Protein AF-A0A7L5JMQ1-F1 (afdb_monomer_lite)

Radius of gyration: 23.74 Å; chains: 1; bounding box: 53×52×61 Å

Foldseek 3Di:
DPPPPDPQWDQDPQRFTAGNVVVLVCCLPDPVNLVVLLVVLVVLLVVLVVLLVVLVVQLPPPDPRNVVSVVSNVVSVVSNVVSVVCNVRVSVVSNVVVLVSQLVRAAEELADDPPFAKDWQDKDKDWFDQDPVVRSSVSSVVLVVSSFRYWYNKDKDKDKDWDWDDDPVDIDIDITIIMMIITTGIHGD

Organism: NCBI:txid255507

Sequence (189 aa):
MSKKSEPIYTKTKFGINKFDFDSIENKVNNKDEQSKIRYLMLKLSISAILVMIVSFYFKDENGLAGGFAVFFGVLSVILLILFLIILANPKKAIKDECFKVYKKNIHIIENPPHNLSYIILDSIHLGGHEDYDKAREELIKMAFNIKADAIINFSHTAQTMTDIAGNKNNIQSRNRTIHHMRGVAIKLQ

pLDDT: mean 89.53, std 9.86, range [32.69, 97.25]

Structure (mmCIF, N/CA/C/O backbone):
data_AF-A0A7L5JMQ1-F1
#
_entry.id   AF-A0A7L5JMQ1-F1
#
loop_
_atom_site.group_PDB
_atom_site.id
_atom_site.type_symbol
_atom_site.label_atom_id
_atom_site.label_alt_id
_atom_site.label_comp_id
_atom_site.label_asym_id
_atom_site.label_entity_id
_atom_site.label_seq_id
_atom_site.pdbx_PDB_ins_code
_atom_site.Cartn_x
_atom_site.Cartn_y
_atom_site.Cartn_z
_atom_site.occupancy
_atom_site.B_iso_or_equiv
_atom_site.auth_seq_id
_atom_site.auth_comp_id
_atom_site.auth_asym_id
_atom_site.auth_atom_id
_atom_site.pdbx_PDB_model_num
ATOM 1 N N . MET A 1 1 ? 15.888 16.589 18.862 1.00 33.25 1 MET A N 1
ATOM 2 C CA . MET A 1 1 ? 15.310 15.314 19.345 1.00 33.25 1 MET A CA 1
ATOM 3 C C . MET A 1 1 ? 14.168 14.918 18.423 1.00 33.25 1 MET A C 1
ATOM 5 O O . MET A 1 1 ? 13.159 15.608 18.397 1.00 33.25 1 MET A O 1
ATOM 9 N N . SER A 1 2 ? 14.350 13.872 17.612 1.00 32.69 2 SER A N 1
ATOM 10 C CA . SER A 1 2 ? 13.261 13.295 16.814 1.00 32.69 2 SER A CA 1
ATOM 11 C C . SER A 1 2 ? 12.267 12.658 17.784 1.00 32.69 2 SER A C 1
ATOM 13 O O . SER A 1 2 ? 12.626 11.706 18.479 1.00 32.69 2 SER A O 1
ATOM 15 N N . LYS A 1 3 ? 11.056 13.218 17.911 1.00 36.22 3 LYS A N 1
ATOM 16 C CA . LYS A 1 3 ? 9.963 12.526 18.603 1.00 36.22 3 LYS A CA 1
ATOM 17 C C . LYS A 1 3 ? 9.762 11.213 17.855 1.00 36.22 3 LYS A C 1
ATOM 19 O O . LYS A 1 3 ? 9.364 11.228 16.693 1.00 36.22 3 LYS A O 1
ATOM 24 N N . LYS A 1 4 ? 10.100 10.098 18.504 1.00 40.47 4 LYS A N 1
ATOM 25 C CA . LYS A 1 4 ? 9.812 8.751 18.010 1.00 40.47 4 LYS A CA 1
ATOM 26 C C . LYS A 1 4 ? 8.318 8.738 17.696 1.00 40.47 4 LYS A C 1
ATOM 28 O O . LYS A 1 4 ? 7.522 8.964 18.603 1.00 40.47 4 LYS A O 1
ATOM 33 N N . SER A 1 5 ? 7.961 8.614 16.418 1.00 54.72 5 SER A N 1
ATOM 34 C CA . SER A 1 5 ? 6.564 8.628 15.993 1.00 54.72 5 SER A CA 1
ATOM 35 C C . SER A 1 5 ? 5.826 7.558 16.784 1.00 54.72 5 SER A C 1
ATOM 37 O O . SER A 1 5 ? 6.241 6.395 16.756 1.00 54.72 5 SER A O 1
ATOM 39 N N . GLU A 1 6 ? 4.793 7.954 17.518 1.00 62.88 6 GLU A N 1
ATOM 40 C CA . GLU A 1 6 ? 3.962 7.007 18.250 1.00 62.88 6 GLU A CA 1
ATOM 41 C C . GLU A 1 6 ? 3.435 5.945 17.272 1.00 62.88 6 GLU A C 1
ATOM 43 O O . GLU A 1 6 ? 3.115 6.267 16.119 1.00 62.88 6 GLU A O 1
ATOM 48 N N . PRO A 1 7 ? 3.433 4.661 17.664 1.00 76.06 7 PRO A N 1
ATOM 49 C CA . PRO A 1 7 ? 2.942 3.608 16.793 1.00 76.06 7 PRO A CA 1
ATOM 50 C C . PRO A 1 7 ? 1.463 3.866 16.480 1.00 76.06 7 PRO A C 1
ATOM 52 O O . PRO A 1 7 ? 0.670 4.106 17.382 1.00 76.06 7 PRO A O 1
ATOM 55 N N . ILE A 1 8 ? 1.074 3.766 15.204 1.00 84.69 8 ILE A N 1
ATOM 56 C CA . ILE A 1 8 ? -0.323 3.963 14.754 1.00 84.69 8 ILE A CA 1
ATOM 57 C C . ILE A 1 8 ? -1.272 2.830 15.191 1.00 84.69 8 ILE A C 1
ATOM 59 O O . ILE A 1 8 ? -2.401 2.727 14.712 1.00 84.69 8 ILE A O 1
ATOM 63 N N . TYR A 1 9 ? -0.783 1.920 16.031 1.00 88.69 9 TYR A N 1
ATOM 64 C CA . TYR A 1 9 ? -1.518 0.780 16.540 1.00 88.69 9 TYR A CA 1
ATOM 65 C C . TYR A 1 9 ? -0.991 0.342 17.904 1.00 88.69 9 TYR A C 1
ATOM 67 O O . TYR A 1 9 ? 0.173 0.547 18.252 1.00 88.69 9 TYR A O 1
ATOM 75 N N . THR A 1 10 ? -1.849 -0.348 18.643 1.00 89.88 10 THR A N 1
ATOM 76 C CA . THR A 1 10 ? -1.515 -1.014 19.902 1.00 89.88 10 THR A CA 1
ATOM 77 C C . THR A 1 10 ? -1.740 -2.515 19.763 1.00 89.88 10 THR A C 1
ATOM 79 O O . THR A 1 10 ? -2.671 -2.958 19.091 1.00 89.88 10 THR A O 1
ATOM 82 N N . LYS A 1 11 ? -0.866 -3.326 20.367 1.00 86.44 11 LYS A N 1
ATOM 83 C CA . LYS A 1 11 ? -1.046 -4.784 20.400 1.00 86.44 11 LYS A CA 1
ATOM 84 C C . LYS A 1 11 ? -2.062 -5.142 21.475 1.00 86.44 11 LYS A C 1
ATOM 86 O O . LYS A 1 11 ? -1.892 -4.759 22.630 1.00 86.44 11 LYS A O 1
ATOM 91 N N . THR A 1 12 ? -3.081 -5.911 21.113 1.00 86.62 12 THR A N 1
ATOM 92 C CA . THR A 1 12 ? -4.020 -6.472 22.090 1.00 86.62 12 THR A CA 1
ATOM 93 C C . THR A 1 12 ? -3.481 -7.755 22.721 1.00 86.62 12 THR A C 1
ATOM 95 O O . THR A 1 12 ? -2.557 -8.390 22.207 1.00 86.62 12 THR A O 1
ATOM 98 N N . LYS A 1 13 ? -4.119 -8.185 23.819 1.00 84.00 13 LYS A N 1
ATOM 99 C CA . LYS A 1 13 ? -3.852 -9.470 24.489 1.00 84.00 13 LYS A CA 1
ATOM 100 C C . LYS A 1 13 ? -3.991 -10.678 23.550 1.00 84.00 13 LYS A C 1
ATOM 102 O O . LYS A 1 13 ? -3.362 -11.702 23.780 1.00 84.00 13 LYS A O 1
ATOM 107 N N . PHE A 1 14 ? -4.789 -10.548 22.491 1.00 82.81 14 PHE A N 1
ATOM 108 C CA . PHE A 1 14 ? -5.040 -11.601 21.505 1.00 82.81 14 PHE A CA 1
ATOM 109 C C . PHE A 1 14 ? -4.044 -11.592 20.337 1.00 82.81 14 PHE A C 1
ATOM 111 O O . PHE A 1 14 ? -4.238 -12.310 19.363 1.00 82.81 14 PHE A O 1
ATOM 118 N N . GLY A 1 15 ? -3.003 -10.755 20.394 1.00 83.75 15 GLY A N 1
ATOM 119 C CA . GLY A 1 15 ? -2.012 -10.623 19.323 1.00 83.75 15 GLY A CA 1
ATOM 120 C C . GLY A 1 15 ? -2.482 -9.797 18.122 1.00 83.75 15 GLY A C 1
ATOM 121 O O . GLY A 1 15 ? -1.672 -9.505 17.251 1.00 83.75 15 GLY A O 1
ATOM 122 N N . ILE A 1 16 ? -3.744 -9.357 18.097 1.00 89.38 16 ILE A N 1
ATOM 123 C CA . ILE A 1 16 ? -4.315 -8.519 17.035 1.00 89.38 16 ILE A CA 1
ATOM 124 C C . ILE A 1 16 ? -3.995 -7.049 17.320 1.00 89.38 16 ILE A C 1
ATOM 126 O O . ILE A 1 16 ? -4.045 -6.608 18.470 1.00 89.38 16 ILE A O 1
ATOM 130 N N . ASN A 1 17 ? -3.667 -6.283 16.284 1.00 92.94 17 ASN A N 1
ATOM 131 C CA . ASN A 1 17 ? -3.384 -4.857 16.410 1.00 92.94 17 ASN A CA 1
ATOM 132 C C . ASN A 1 17 ? -4.679 -4.032 16.354 1.00 92.94 17 ASN A C 1
ATOM 134 O O . ASN A 1 17 ? -5.474 -4.209 15.438 1.00 92.94 17 ASN A O 1
ATOM 138 N N . LYS A 1 18 ? -4.861 -3.109 17.302 1.00 93.81 18 LYS A N 1
ATOM 139 C CA . LYS A 1 18 ? -5.908 -2.079 17.279 1.00 93.81 18 LYS A CA 1
ATOM 140 C C . LYS A 1 18 ? -5.318 -0.799 16.706 1.00 93.81 18 LYS A C 1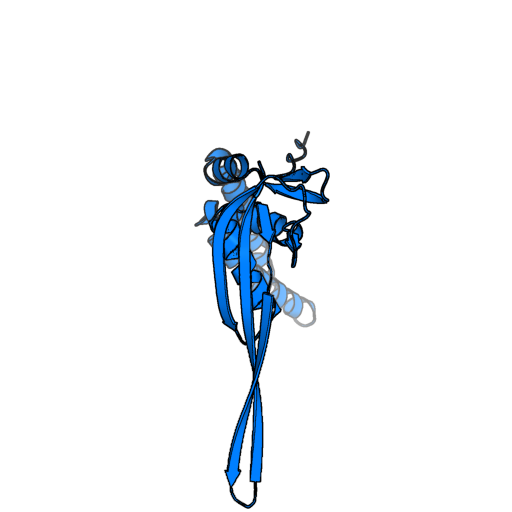
ATOM 142 O O . LYS A 1 18 ? -4.373 -0.264 17.285 1.00 93.81 18 LYS A O 1
ATOM 147 N N . PHE A 1 19 ? -5.836 -0.335 15.576 1.00 93.88 19 PHE A N 1
ATOM 148 C CA . PHE A 1 19 ? -5.319 0.826 14.861 1.00 93.88 19 PHE A CA 1
ATOM 149 C C . PHE A 1 19 ? -6.047 2.107 15.268 1.00 93.88 19 PHE A C 1
ATOM 151 O O . PHE A 1 19 ? -7.279 2.154 15.369 1.00 93.88 19 PHE A O 1
ATOM 158 N N . ASP A 1 20 ? -5.263 3.165 15.449 1.00 93.44 20 ASP A N 1
ATOM 159 C CA . ASP A 1 20 ? -5.752 4.505 15.759 1.00 93.44 20 ASP A CA 1
ATOM 160 C C . ASP A 1 20 ? -5.986 5.288 14.459 1.00 93.44 20 ASP A C 1
ATOM 162 O O . ASP A 1 20 ? -5.131 6.031 13.968 1.00 93.44 20 ASP A O 1
ATOM 166 N N . PHE A 1 21 ? -7.153 5.062 13.851 1.00 93.38 21 PHE A N 1
ATOM 167 C CA . PHE A 1 21 ? -7.528 5.733 12.607 1.00 93.38 21 PHE A CA 1
ATOM 168 C C . PHE A 1 21 ? -7.809 7.225 12.791 1.00 93.38 21 PHE A C 1
ATOM 170 O O . PHE A 1 21 ? -7.645 7.971 11.828 1.00 93.38 21 PHE A O 1
ATOM 177 N N . ASP A 1 22 ? -8.155 7.669 13.998 1.00 92.44 22 ASP A N 1
ATOM 178 C CA . ASP A 1 22 ? -8.363 9.088 14.286 1.00 92.44 22 ASP A CA 1
ATOM 179 C C . ASP A 1 22 ? -7.021 9.824 14.265 1.00 92.44 22 ASP A C 1
ATOM 181 O O . ASP A 1 22 ? -6.884 10.866 13.623 1.00 92.44 22 ASP A O 1
ATOM 185 N N . SER A 1 23 ? -5.979 9.239 14.865 1.00 91.12 23 SER A N 1
ATOM 186 C CA . SER A 1 23 ? -4.607 9.741 14.750 1.00 91.12 23 SER A CA 1
ATOM 187 C C . SER A 1 23 ? -4.107 9.732 13.300 1.00 91.12 23 SER A C 1
ATOM 189 O O . SER A 1 23 ? -3.512 10.715 12.846 1.00 91.12 23 SER A O 1
ATOM 191 N N . ILE A 1 24 ? -4.408 8.680 12.525 1.00 91.56 24 ILE A N 1
ATOM 192 C CA . ILE A 1 24 ? -4.078 8.627 11.089 1.00 91.56 24 ILE A CA 1
ATOM 193 C C . ILE A 1 24 ? -4.770 9.766 10.325 1.00 91.56 24 ILE A C 1
ATOM 195 O O . ILE A 1 24 ? -4.110 10.472 9.561 1.00 91.56 24 ILE A O 1
ATOM 199 N N . GLU A 1 25 ? -6.070 9.986 10.523 1.00 92.62 25 GLU A N 1
ATOM 200 C CA . GLU A 1 25 ? -6.813 11.055 9.844 1.00 92.62 25 GLU A CA 1
ATOM 201 C C . GLU A 1 25 ? -6.346 12.446 10.261 1.00 92.62 25 GLU A C 1
ATOM 203 O O . GLU A 1 25 ? -6.169 13.316 9.404 1.00 92.62 25 GLU A O 1
ATOM 208 N N . ASN A 1 26 ? -6.070 12.641 11.549 1.00 92.44 26 ASN A N 1
ATOM 209 C CA . ASN A 1 26 ? -5.491 13.874 12.063 1.00 92.44 26 ASN A CA 1
ATOM 210 C C . ASN A 1 26 ? -4.133 14.144 11.414 1.00 92.44 26 ASN A C 1
ATOM 212 O O . ASN A 1 26 ? -3.898 15.252 10.932 1.00 92.44 26 ASN A O 1
ATOM 216 N N . LYS A 1 27 ? -3.262 13.133 11.306 1.00 90.19 27 LYS A N 1
ATOM 217 C CA . LYS A 1 27 ? -1.963 13.258 10.632 1.00 90.19 27 LYS A CA 1
ATOM 218 C C . LYS A 1 27 ? -2.118 13.584 9.145 1.00 90.19 27 LYS A C 1
ATOM 220 O O . LYS A 1 27 ? -1.442 14.482 8.649 1.00 90.19 27 LYS A O 1
ATOM 225 N N . VAL A 1 28 ? -3.020 12.901 8.436 1.00 91.62 28 VAL A N 1
ATOM 226 C CA . VAL A 1 28 ? -3.293 13.144 7.006 1.00 91.62 28 VAL A CA 1
ATOM 227 C C . VAL A 1 28 ? -3.834 14.556 6.778 1.00 91.62 28 VAL A C 1
ATOM 229 O O . VAL A 1 28 ? -3.458 15.203 5.800 1.00 91.62 28 VAL A O 1
ATOM 232 N N . ASN A 1 29 ? -4.688 15.064 7.669 1.00 92.38 29 ASN A N 1
ATOM 233 C CA . ASN A 1 29 ? -5.306 16.385 7.540 1.00 92.38 29 ASN A CA 1
ATOM 234 C C . ASN A 1 29 ? -4.471 17.534 8.127 1.00 92.38 29 ASN A C 1
ATOM 236 O O . ASN A 1 29 ? -4.752 18.694 7.814 1.00 92.38 29 ASN A O 1
ATOM 240 N N . ASN A 1 30 ? -3.419 17.242 8.894 1.00 92.75 30 ASN A N 1
ATOM 241 C CA . ASN A 1 30 ? -2.543 18.246 9.487 1.00 92.75 30 ASN A CA 1
ATOM 242 C C . ASN A 1 30 ? -1.763 19.026 8.408 1.00 92.75 30 ASN A C 1
ATOM 244 O O . ASN A 1 30 ? -0.968 18.466 7.647 1.00 92.75 30 ASN A O 1
ATOM 248 N N . LYS A 1 31 ? -1.982 20.347 8.358 1.00 92.19 31 LYS A N 1
ATOM 249 C CA . LYS A 1 31 ? -1.330 21.251 7.399 1.00 92.19 31 LYS A CA 1
ATOM 250 C C . LYS A 1 31 ? 0.181 21.351 7.611 1.00 92.19 31 LYS A C 1
ATOM 252 O O . LYS A 1 31 ? 0.908 21.443 6.624 1.00 92.19 31 LYS A O 1
ATOM 257 N N . ASP A 1 32 ? 0.657 21.291 8.851 1.00 92.31 32 ASP A N 1
ATOM 258 C CA . ASP A 1 32 ? 2.086 21.372 9.163 1.00 92.31 32 ASP A CA 1
ATOM 259 C C . ASP A 1 32 ? 2.819 20.119 8.687 1.00 92.31 32 ASP A C 1
ATOM 261 O O . ASP A 1 32 ? 3.881 20.220 8.077 1.00 92.31 32 ASP A O 1
ATOM 265 N N . GLU A 1 33 ? 2.236 18.935 8.889 1.00 90.19 33 GLU A N 1
ATOM 266 C CA . GLU A 1 33 ? 2.791 17.672 8.380 1.00 90.19 33 GLU A CA 1
ATOM 267 C C . GLU A 1 33 ? 2.830 17.652 6.846 1.00 90.19 33 GLU A C 1
ATOM 269 O O . GLU A 1 33 ? 3.859 17.330 6.246 1.00 90.19 33 GLU A O 1
ATOM 274 N N . GLN A 1 34 ? 1.750 18.094 6.191 1.00 92.94 34 GLN A N 1
ATOM 275 C CA . GLN A 1 34 ? 1.726 18.248 4.733 1.00 92.94 34 GLN A CA 1
ATOM 276 C C . GLN A 1 34 ? 2.785 19.249 4.245 1.00 92.94 34 GLN A C 1
ATOM 278 O O . GLN A 1 34 ? 3.456 18.996 3.243 1.00 92.94 34 GLN A O 1
ATOM 283 N N . SER A 1 35 ? 2.956 20.372 4.948 1.00 92.50 35 SER A N 1
ATOM 284 C CA . SER A 1 35 ? 3.947 21.403 4.621 1.00 92.50 35 SER A CA 1
ATOM 285 C C . SER A 1 35 ? 5.379 20.886 4.769 1.00 92.50 35 SER A C 1
ATOM 287 O O . SER A 1 35 ? 6.195 21.081 3.869 1.00 92.50 35 SER A O 1
ATOM 289 N N . LYS A 1 36 ? 5.682 20.138 5.840 1.00 93.19 36 LYS A N 1
ATOM 290 C CA . LYS A 1 36 ? 6.992 19.495 6.041 1.00 93.19 36 LYS A CA 1
ATOM 291 C C . LYS A 1 36 ? 7.341 18.550 4.894 1.00 93.19 36 LYS A C 1
ATOM 293 O O . LYS A 1 36 ? 8.452 18.621 4.370 1.00 93.19 36 LYS A O 1
ATOM 298 N N . ILE A 1 37 ? 6.398 17.700 4.476 1.00 92.56 37 ILE A N 1
ATOM 299 C CA . ILE A 1 37 ? 6.601 16.787 3.342 1.00 92.56 37 ILE A CA 1
ATOM 300 C C . ILE A 1 37 ? 6.816 17.575 2.055 1.00 92.56 37 ILE A C 1
ATOM 302 O O . ILE A 1 37 ? 7.759 17.287 1.320 1.00 92.56 37 ILE A O 1
ATOM 306 N N . ARG A 1 38 ? 6.000 18.603 1.795 1.00 92.81 38 ARG A N 1
ATOM 307 C CA . ARG A 1 38 ? 6.174 19.458 0.614 1.00 92.81 38 ARG A CA 1
ATOM 308 C C . ARG A 1 38 ? 7.546 20.117 0.586 1.00 92.81 38 ARG A C 1
ATOM 310 O O . ARG A 1 38 ? 8.222 20.074 -0.435 1.00 92.81 38 ARG A O 1
ATOM 317 N N . TYR A 1 39 ? 7.978 20.676 1.708 1.00 93.94 39 TYR A N 1
ATOM 318 C CA . TYR A 1 39 ? 9.279 21.320 1.825 1.00 93.94 39 TYR A CA 1
ATOM 319 C C . TYR A 1 39 ? 10.436 20.335 1.612 1.00 93.94 39 TYR A C 1
ATOM 321 O O . TYR A 1 39 ? 11.386 20.642 0.890 1.00 93.94 39 TYR A O 1
ATOM 329 N N . LEU A 1 40 ? 10.344 19.129 2.182 1.00 93.94 40 LEU A N 1
ATOM 330 C CA . LEU A 1 40 ? 11.327 18.070 1.961 1.00 93.94 40 LEU A CA 1
ATOM 331 C C . LEU A 1 40 ? 11.390 17.655 0.482 1.00 93.94 40 LEU A C 1
ATOM 333 O O . LEU A 1 40 ? 12.477 17.606 -0.089 1.00 93.94 40 LEU A O 1
ATOM 337 N N . MET A 1 41 ? 10.241 17.406 -0.153 1.00 94.81 41 MET A N 1
ATOM 338 C CA . MET A 1 41 ? 10.179 17.029 -1.570 1.00 94.81 41 MET A CA 1
ATOM 339 C C . MET A 1 41 ? 10.677 18.144 -2.488 1.00 94.81 41 MET A C 1
ATOM 341 O O . MET A 1 41 ? 11.325 17.862 -3.492 1.00 94.81 41 MET A O 1
ATOM 345 N N . LEU A 1 42 ? 10.442 19.409 -2.133 1.00 94.75 42 LEU A N 1
ATOM 346 C CA . LEU A 1 42 ? 10.965 20.555 -2.872 1.00 94.75 42 LEU A CA 1
ATOM 347 C C . LEU A 1 42 ? 12.498 20.614 -2.801 1.00 94.75 42 LEU A C 1
ATOM 349 O O . LEU A 1 42 ? 13.147 20.762 -3.834 1.00 94.75 42 LEU A O 1
ATOM 353 N N . LYS A 1 43 ? 13.092 20.405 -1.618 1.00 95.19 43 LYS A N 1
ATOM 354 C CA . LYS A 1 43 ? 14.555 20.284 -1.473 1.00 95.19 43 LYS A CA 1
ATOM 355 C C . LYS A 1 43 ? 15.129 19.138 -2.303 1.00 95.19 43 LYS A C 1
ATOM 357 O O . LYS A 1 43 ? 16.127 19.326 -2.995 1.00 95.19 43 LYS A O 1
ATOM 362 N N . LEU A 1 44 ? 14.493 17.968 -2.253 1.00 94.62 44 LEU A N 1
ATOM 363 C CA . LEU A 1 44 ? 14.912 16.804 -3.037 1.00 94.62 44 LEU A CA 1
ATOM 364 C C . LEU A 1 44 ? 14.778 17.050 -4.545 1.00 94.62 44 LEU A C 1
ATOM 366 O O . LEU A 1 44 ? 15.655 16.647 -5.301 1.00 94.62 44 LEU A O 1
ATOM 370 N N . SER A 1 45 ? 13.741 17.771 -4.976 1.00 95.31 45 SER A N 1
ATOM 371 C CA . SER A 1 45 ? 13.559 18.168 -6.378 1.00 95.31 45 SER A CA 1
ATOM 372 C C . SER A 1 45 ? 14.684 19.091 -6.846 1.00 95.31 45 SER A C 1
ATOM 3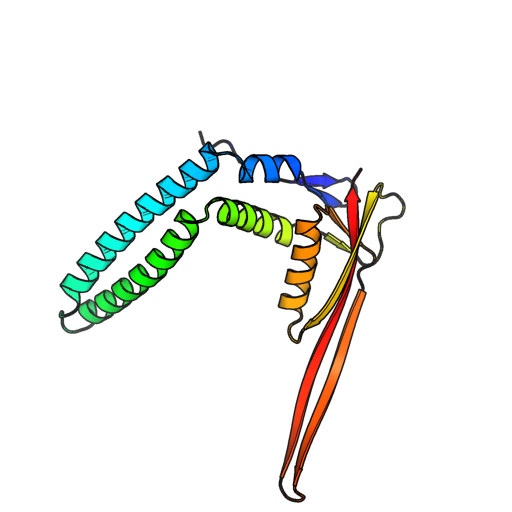74 O O . SER A 1 45 ? 15.270 18.843 -7.894 1.00 95.31 45 SER A O 1
ATOM 376 N N . ILE A 1 46 ? 15.056 20.100 -6.049 1.00 94.88 46 ILE A N 1
ATOM 377 C CA . ILE A 1 46 ? 16.195 20.984 -6.356 1.00 94.88 46 ILE A CA 1
ATOM 378 C C . ILE A 1 46 ? 17.493 20.170 -6.465 1.00 94.88 46 ILE A C 1
ATOM 380 O O . ILE A 1 46 ? 18.245 20.333 -7.424 1.00 94.88 46 ILE A O 1
ATOM 384 N N . SER A 1 47 ? 17.737 19.251 -5.525 1.00 94.38 47 SER A N 1
ATOM 385 C CA . SER A 1 47 ? 18.908 18.368 -5.574 1.00 94.38 47 SER A CA 1
ATOM 386 C C . SER A 1 47 ? 18.913 17.484 -6.823 1.00 94.38 47 SER A C 1
ATOM 388 O O . SER A 1 47 ? 19.961 17.313 -7.440 1.00 94.38 47 SER A O 1
ATOM 390 N N . ALA A 1 48 ? 17.762 16.931 -7.214 1.00 95.00 48 ALA A N 1
ATOM 391 C CA . ALA A 1 48 ? 17.646 16.101 -8.409 1.00 95.00 48 ALA A CA 1
ATOM 392 C C . ALA A 1 48 ? 17.934 16.904 -9.685 1.00 95.00 48 ALA A C 1
ATOM 394 O O . ALA A 1 48 ? 18.615 16.395 -10.571 1.00 95.00 48 ALA A O 1
ATOM 395 N N . ILE A 1 49 ? 17.490 18.166 -9.750 1.00 95.31 49 ILE A N 1
ATOM 396 C CA . ILE A 1 49 ? 17.796 19.083 -10.858 1.00 95.31 49 ILE A CA 1
ATOM 397 C C . ILE A 1 49 ? 19.299 19.364 -10.934 1.00 95.31 49 ILE A C 1
ATOM 399 O O . ILE A 1 49 ? 19.860 19.331 -12.023 1.00 95.31 49 ILE A O 1
ATOM 403 N N . LEU A 1 50 ? 19.969 19.601 -9.802 1.00 95.12 50 LEU A N 1
ATOM 404 C CA . LEU A 1 50 ? 21.419 19.821 -9.789 1.00 95.12 50 LEU A CA 1
ATOM 405 C C . LEU A 1 50 ? 22.183 18.603 -10.317 1.00 95.12 50 LEU A C 1
ATOM 407 O O . LEU A 1 50 ? 23.040 18.758 -11.183 1.00 95.12 50 LEU A O 1
ATOM 411 N N . VAL A 1 51 ? 21.834 17.397 -9.852 1.00 94.06 51 VAL A N 1
ATOM 412 C CA . VAL A 1 51 ? 22.432 16.151 -10.364 1.00 94.06 51 VAL A CA 1
ATOM 413 C C . VAL A 1 51 ? 22.167 16.011 -11.860 1.00 94.06 51 VAL A C 1
ATOM 415 O O . VAL A 1 51 ? 23.088 15.721 -12.610 1.00 94.06 51 VAL A O 1
ATOM 418 N N . MET A 1 52 ? 20.945 16.301 -12.310 1.00 94.38 52 MET A N 1
ATOM 419 C CA . MET A 1 52 ? 20.578 16.254 -13.723 1.00 94.38 52 MET A CA 1
ATOM 420 C C . MET A 1 52 ? 21.415 17.220 -14.580 1.00 94.38 52 MET A C 1
ATOM 422 O O . MET A 1 52 ? 21.899 16.824 -15.636 1.00 94.38 52 MET A O 1
ATOM 426 N N . ILE A 1 53 ? 21.620 18.466 -14.134 1.00 93.69 53 ILE A N 1
ATOM 427 C CA . ILE A 1 53 ? 22.442 19.460 -14.848 1.00 93.69 53 ILE A CA 1
ATOM 428 C C . ILE A 1 53 ? 23.891 18.976 -14.962 1.00 93.69 53 ILE A C 1
ATOM 430 O O . ILE A 1 53 ? 24.462 19.008 -16.050 1.00 93.69 53 ILE A O 1
ATOM 434 N N . VAL A 1 54 ? 24.469 18.492 -13.859 1.00 92.75 54 VAL A N 1
ATOM 435 C CA . VAL A 1 54 ? 25.838 17.955 -13.836 1.00 92.75 54 VAL A CA 1
ATOM 436 C C . VAL A 1 54 ? 25.952 16.733 -14.753 1.00 92.75 54 VAL A C 1
ATOM 438 O O . VAL A 1 54 ? 26.856 16.661 -15.578 1.00 92.75 54 VAL A O 1
ATOM 441 N N . SER A 1 55 ? 24.995 15.810 -14.684 1.00 92.56 55 SER A N 1
ATOM 442 C CA . SER A 1 55 ? 24.906 14.648 -15.569 1.00 92.56 55 SER A CA 1
ATOM 443 C C . SER A 1 55 ? 24.845 15.033 -17.047 1.00 92.56 55 SER A C 1
ATOM 445 O O . SER A 1 55 ? 25.522 14.425 -17.868 1.00 92.56 55 SER A O 1
ATOM 447 N N . PHE A 1 56 ? 24.076 16.057 -17.417 1.00 88.25 56 PHE A N 1
ATOM 448 C CA . PHE A 1 56 ? 24.026 16.498 -18.811 1.00 88.25 56 PHE A CA 1
ATOM 449 C C . PHE A 1 56 ? 25.289 17.230 -19.263 1.00 88.25 56 PHE A C 1
ATOM 451 O O . PHE A 1 56 ? 25.613 17.160 -20.445 1.00 88.25 56 PHE A O 1
ATOM 458 N N . TYR A 1 57 ? 26.010 17.885 -18.352 1.00 90.19 57 TYR A N 1
ATOM 459 C CA . TYR A 1 57 ? 27.300 18.505 -18.654 1.00 90.19 57 TYR A CA 1
ATOM 460 C C . TYR A 1 57 ? 28.365 17.462 -19.031 1.00 90.19 57 TYR A C 1
ATOM 462 O O . TYR A 1 57 ? 29.100 17.654 -19.992 1.00 90.19 57 TYR A O 1
ATOM 470 N N . PHE A 1 58 ? 28.404 16.330 -18.322 1.00 89.44 58 PHE A N 1
ATOM 471 C CA . PHE A 1 58 ? 29.381 15.255 -18.546 1.00 89.44 58 PHE A CA 1
ATOM 472 C C . PHE A 1 58 ? 28.930 14.182 -19.555 1.00 89.44 58 PHE A C 1
ATOM 474 O O . PHE A 1 58 ? 29.638 13.201 -19.768 1.00 89.44 58 PHE A O 1
ATOM 481 N N . LYS A 1 59 ? 27.757 14.332 -20.188 1.00 85.88 59 LYS A N 1
ATOM 482 C CA . LYS A 1 59 ? 27.169 13.289 -21.053 1.00 85.88 59 LYS A CA 1
ATOM 483 C C . LYS A 1 59 ? 28.037 12.933 -22.268 1.00 85.88 59 LYS A C 1
ATOM 485 O O . LYS A 1 59 ? 27.979 11.802 -22.737 1.00 85.88 59 LYS A O 1
ATOM 490 N N . ASP A 1 60 ? 28.795 13.908 -22.772 1.00 86.62 60 ASP A N 1
ATOM 491 C CA . ASP A 1 60 ? 29.602 13.790 -23.989 1.00 86.62 60 ASP A CA 1
ATOM 492 C C . ASP A 1 60 ? 31.036 13.311 -23.681 1.00 86.62 60 ASP A C 1
ATOM 494 O O . ASP A 1 60 ? 31.867 13.205 -24.583 1.00 86.62 60 ASP A O 1
ATOM 498 N N . GLU A 1 61 ? 31.349 13.005 -22.413 1.00 84.25 61 GLU A N 1
ATOM 499 C CA . GLU A 1 61 ? 32.622 12.376 -22.069 1.00 84.25 61 GLU A CA 1
ATOM 500 C C . GLU A 1 61 ? 32.693 10.945 -22.608 1.00 84.25 61 GLU A C 1
ATOM 502 O O . GLU A 1 61 ? 31.804 10.117 -22.405 1.00 84.25 61 GLU A O 1
ATOM 507 N N . ASN A 1 62 ? 33.802 10.619 -23.265 1.00 81.19 62 ASN A N 1
ATOM 508 C CA . ASN A 1 62 ? 34.010 9.284 -23.805 1.00 81.19 62 ASN A CA 1
ATOM 509 C C . ASN A 1 62 ? 34.267 8.256 -22.691 1.00 81.19 62 ASN A C 1
ATOM 511 O O . ASN A 1 62 ? 34.972 8.512 -21.714 1.00 81.19 62 ASN A O 1
ATOM 515 N N . GLY A 1 63 ? 33.748 7.042 -2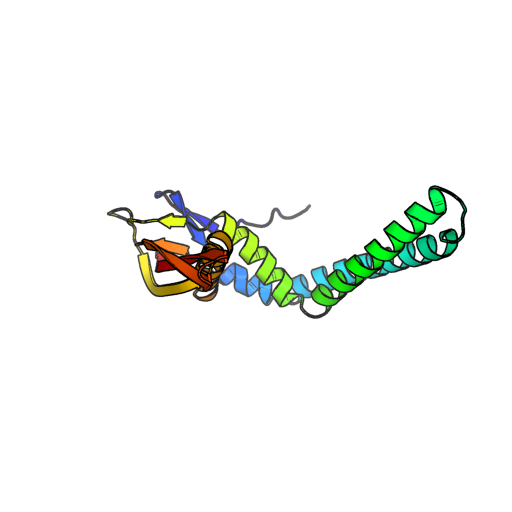2.882 1.00 81.88 63 GLY A N 1
ATOM 516 C CA . GLY A 1 63 ? 33.966 5.912 -21.980 1.00 81.88 63 GLY A CA 1
ATOM 517 C C . GLY A 1 63 ? 32.952 5.828 -20.835 1.00 81.88 63 GLY A C 1
ATOM 518 O O . GLY A 1 63 ? 31.781 6.171 -20.983 1.00 81.88 63 GLY A O 1
ATOM 519 N N . LEU A 1 64 ? 33.391 5.303 -19.687 1.00 84.88 64 LEU A N 1
ATOM 520 C CA . LEU A 1 64 ? 32.521 5.017 -18.537 1.00 84.88 64 LEU A CA 1
ATOM 521 C C . LEU A 1 64 ? 31.870 6.276 -17.947 1.00 84.88 64 LEU A C 1
ATOM 523 O O . LEU A 1 64 ? 30.738 6.202 -17.474 1.00 84.88 64 LEU A O 1
ATOM 527 N N . ALA A 1 65 ? 32.559 7.418 -17.988 1.00 83.25 65 ALA A N 1
ATOM 528 C CA . ALA A 1 65 ? 32.084 8.663 -17.393 1.00 83.25 65 ALA A CA 1
ATOM 529 C C . ALA A 1 65 ? 30.815 9.196 -18.081 1.00 83.25 65 ALA A C 1
ATOM 531 O O . ALA A 1 65 ? 29.817 9.419 -17.396 1.00 83.25 65 ALA A O 1
ATOM 532 N N . GLY A 1 66 ? 30.787 9.272 -19.419 1.00 87.81 66 GLY A N 1
ATOM 533 C CA . GLY A 1 66 ? 29.577 9.646 -20.162 1.00 87.81 66 GLY A CA 1
ATOM 534 C C . GLY A 1 66 ? 28.436 8.642 -19.986 1.00 87.81 66 GLY A C 1
ATOM 535 O O . GLY A 1 66 ? 27.282 9.033 -19.804 1.00 87.81 66 GLY A O 1
ATOM 536 N N . GLY A 1 67 ? 28.748 7.341 -19.924 1.00 88.12 67 GLY A N 1
ATOM 537 C CA . GLY A 1 67 ? 27.760 6.296 -19.631 1.00 88.12 67 GLY A CA 1
ATOM 538 C C . GLY A 1 67 ? 27.081 6.473 -18.264 1.00 88.12 67 GLY A C 1
ATOM 539 O O . GLY A 1 67 ? 25.851 6.437 -18.169 1.00 88.12 67 GLY A O 1
ATOM 540 N N . PHE A 1 68 ? 27.860 6.726 -17.206 1.00 91.38 68 PHE A N 1
ATOM 541 C CA . PHE A 1 68 ? 27.319 7.036 -15.879 1.00 91.38 68 PHE A CA 1
ATOM 542 C C . PHE A 1 68 ? 26.550 8.355 -15.865 1.00 91.38 68 PHE A C 1
ATOM 544 O O . PHE A 1 68 ? 25.493 8.437 -15.240 1.00 91.38 68 PHE A O 1
ATOM 551 N N . ALA A 1 69 ? 27.041 9.372 -16.571 1.00 90.81 69 ALA A N 1
ATOM 552 C CA . ALA A 1 69 ? 26.391 10.668 -16.657 1.00 90.81 69 ALA A CA 1
ATOM 553 C C . ALA A 1 69 ? 24.977 10.543 -17.252 1.00 90.81 69 ALA A C 1
ATOM 555 O O . ALA A 1 69 ? 24.017 11.030 -16.651 1.00 90.81 69 ALA A O 1
ATOM 556 N N . VAL A 1 70 ? 24.815 9.786 -18.345 1.00 90.81 70 VAL A N 1
ATOM 557 C CA . VAL A 1 70 ? 23.499 9.478 -18.932 1.00 90.81 70 VAL A CA 1
ATOM 558 C C . VAL A 1 70 ? 22.620 8.690 -17.958 1.00 90.81 70 VAL A C 1
ATOM 560 O O . VAL A 1 70 ? 21.459 9.053 -17.758 1.00 90.81 70 VAL A O 1
ATOM 563 N N . PHE A 1 71 ? 23.156 7.648 -17.314 1.00 92.44 71 PHE A N 1
ATOM 564 C CA . PHE A 1 71 ? 22.404 6.841 -16.347 1.00 92.44 71 PHE A CA 1
ATOM 565 C C . PHE A 1 71 ? 21.845 7.684 -15.192 1.00 92.44 71 PHE A C 1
ATOM 567 O O . PHE A 1 71 ? 20.645 7.637 -14.910 1.00 92.44 71 PHE A O 1
ATOM 574 N N . PHE A 1 72 ? 22.691 8.493 -14.548 1.00 93.06 72 PHE A N 1
ATOM 575 C CA . PHE A 1 72 ? 22.268 9.365 -13.453 1.00 93.06 72 PHE A CA 1
ATOM 576 C C . PHE A 1 72 ? 21.323 10.471 -13.927 1.00 93.06 72 PHE A C 1
ATOM 578 O O . PHE A 1 72 ? 20.367 10.775 -13.219 1.00 93.06 72 PHE A O 1
ATOM 585 N N . GLY A 1 73 ? 21.506 11.001 -15.141 1.00 93.69 73 GLY A N 1
ATOM 586 C CA . GLY A 1 73 ? 20.584 11.971 -15.731 1.00 93.69 73 GLY A CA 1
ATOM 587 C C . GLY A 1 73 ? 19.169 11.406 -15.883 1.00 93.69 73 GLY A C 1
ATOM 588 O O . GLY A 1 73 ? 18.204 12.022 -15.428 1.00 93.69 73 GLY A O 1
ATOM 589 N N . VAL A 1 74 ? 19.038 10.199 -16.444 1.00 93.69 74 VAL A N 1
ATOM 590 C CA . VAL A 1 74 ? 17.741 9.509 -16.575 1.00 93.69 74 VAL A CA 1
ATOM 591 C C . VAL A 1 74 ? 17.138 9.205 -15.201 1.00 93.69 74 VAL A C 1
ATOM 593 O O . VAL A 1 74 ? 15.952 9.460 -14.974 1.00 93.69 74 VAL A O 1
ATOM 596 N N . LEU A 1 75 ? 17.948 8.710 -14.261 1.00 94.69 75 LEU A N 1
ATOM 597 C CA . LEU A 1 75 ? 17.496 8.420 -12.900 1.00 94.69 75 LEU A CA 1
ATOM 598 C C . LEU A 1 75 ? 16.968 9.681 -12.197 1.00 94.69 75 LEU A C 1
ATOM 600 O O . LEU A 1 75 ? 15.912 9.634 -11.564 1.00 94.69 75 LEU A O 1
ATOM 604 N N . SER A 1 76 ? 17.652 10.818 -12.347 1.00 94.62 76 SER A N 1
ATOM 605 C CA . SER A 1 76 ? 17.223 12.104 -11.794 1.00 94.62 76 SER A CA 1
ATOM 606 C C . SER A 1 76 ? 15.882 12.567 -12.353 1.00 94.62 76 SER A C 1
ATOM 608 O O . SER A 1 76 ? 15.063 13.065 -11.583 1.00 94.62 76 SER A O 1
ATOM 610 N N . VAL A 1 77 ? 15.611 12.361 -13.647 1.00 94.56 77 VAL A N 1
ATOM 611 C CA . VAL A 1 77 ? 14.307 12.689 -14.252 1.00 94.56 77 VAL A CA 1
ATOM 612 C C . VAL A 1 77 ? 13.189 11.842 -13.641 1.00 94.56 77 VAL A C 1
ATOM 614 O O . VAL A 1 77 ? 12.154 12.380 -13.245 1.00 94.56 77 VAL A O 1
ATOM 617 N N . ILE A 1 78 ? 13.399 10.529 -13.505 1.00 95.38 78 ILE A N 1
ATOM 618 C CA . ILE A 1 78 ? 12.414 9.620 -12.894 1.00 95.38 78 ILE A CA 1
ATOM 619 C C . ILE A 1 78 ? 12.127 10.040 -11.447 1.00 95.38 78 ILE A C 1
ATOM 621 O O . ILE A 1 78 ? 10.966 10.154 -11.046 1.00 95.38 78 ILE A O 1
ATOM 625 N N . LEU A 1 79 ? 13.177 10.311 -10.667 1.00 94.81 79 LEU A N 1
ATOM 626 C CA . LEU A 1 79 ? 13.044 10.761 -9.281 1.00 94.81 79 LEU A CA 1
ATOM 627 C C . LEU A 1 79 ? 12.321 12.108 -9.182 1.00 94.81 79 LEU A C 1
ATOM 629 O O . LEU A 1 79 ? 11.450 12.265 -8.328 1.00 94.81 79 LEU A O 1
ATOM 633 N N . LEU A 1 80 ? 12.622 13.054 -10.073 1.00 95.12 80 LEU A N 1
ATOM 634 C CA . LEU A 1 80 ? 11.959 14.354 -10.117 1.00 95.12 80 LEU A CA 1
ATOM 635 C C . LEU A 1 80 ? 10.448 14.202 -10.326 1.00 95.12 80 LEU A C 1
ATOM 637 O O . LEU A 1 80 ? 9.667 14.802 -9.590 1.00 95.12 80 LEU A O 1
ATOM 641 N N . ILE A 1 81 ? 10.027 13.362 -11.276 1.00 95.06 81 ILE A N 1
ATOM 642 C CA . ILE A 1 81 ? 8.604 13.086 -11.522 1.00 95.06 81 ILE A CA 1
ATOM 643 C C . ILE A 1 81 ? 7.940 12.538 -10.252 1.00 95.06 81 ILE A C 1
ATOM 645 O O . ILE A 1 81 ? 6.877 13.019 -9.854 1.00 95.06 81 ILE A O 1
ATOM 649 N N . LEU A 1 82 ? 8.578 11.579 -9.574 1.00 93.81 82 LEU A N 1
ATOM 650 C CA . LEU A 1 82 ? 8.063 11.019 -8.321 1.00 93.81 82 LEU A CA 1
ATOM 651 C C . LEU A 1 82 ? 7.929 12.087 -7.225 1.00 93.81 82 LEU A C 1
ATOM 653 O O . LEU A 1 82 ? 6.894 12.155 -6.558 1.00 93.81 82 LEU A O 1
ATOM 657 N N . PHE A 1 83 ? 8.932 12.952 -7.058 1.00 94.81 83 PHE A N 1
ATOM 658 C CA . PHE A 1 83 ? 8.888 14.031 -6.069 1.00 94.81 83 PHE A CA 1
ATOM 659 C C . PHE A 1 83 ? 7.791 15.051 -6.377 1.00 94.81 83 PHE A C 1
ATOM 661 O O . PHE A 1 83 ? 7.084 15.470 -5.460 1.00 94.81 83 PHE A O 1
ATOM 668 N N . LEU A 1 84 ? 7.582 15.398 -7.650 1.00 93.56 84 LEU A N 1
ATOM 669 C CA . LEU A 1 84 ? 6.511 16.303 -8.074 1.00 93.56 84 LEU A CA 1
ATOM 670 C C . LEU A 1 84 ? 5.116 15.721 -7.806 1.00 93.56 84 LEU A C 1
ATOM 672 O O . LEU A 1 84 ? 4.234 16.447 -7.343 1.00 93.56 84 LEU A O 1
ATOM 676 N N . ILE A 1 85 ? 4.915 14.415 -8.015 1.00 92.69 85 ILE A N 1
ATOM 677 C CA . ILE A 1 85 ? 3.652 13.735 -7.676 1.00 92.69 85 ILE A CA 1
ATOM 678 C C . ILE A 1 85 ? 3.361 13.855 -6.171 1.00 92.69 85 ILE A C 1
ATOM 680 O O . ILE A 1 85 ? 2.239 14.190 -5.778 1.00 92.69 85 ILE A O 1
ATOM 684 N N . ILE A 1 86 ? 4.369 13.627 -5.322 1.00 92.44 86 ILE A N 1
ATOM 685 C CA . ILE A 1 86 ? 4.235 13.756 -3.861 1.00 92.44 86 ILE A CA 1
ATOM 686 C C . ILE A 1 86 ? 3.983 15.219 -3.465 1.00 92.44 86 ILE A C 1
ATOM 688 O O . ILE A 1 86 ? 3.144 15.490 -2.605 1.00 92.44 86 ILE A O 1
ATOM 692 N N . LEU A 1 87 ? 4.663 16.171 -4.110 1.00 91.75 87 LEU A N 1
ATOM 693 C CA . LEU A 1 87 ? 4.504 17.606 -3.868 1.00 91.75 87 LEU A CA 1
ATOM 694 C C . LEU A 1 87 ? 3.067 18.075 -4.161 1.00 91.75 87 LEU A C 1
ATOM 696 O O . LEU A 1 87 ? 2.477 18.820 -3.366 1.00 91.75 87 LEU A O 1
ATOM 700 N N . ALA A 1 88 ? 2.494 17.599 -5.271 1.00 91.88 88 ALA A N 1
ATOM 701 C CA . ALA A 1 88 ? 1.126 17.898 -5.675 1.00 91.88 88 ALA A CA 1
ATOM 702 C C . ALA A 1 88 ? 0.104 17.338 -4.673 1.00 91.88 88 ALA A C 1
ATOM 704 O O . ALA A 1 88 ? -0.830 18.046 -4.285 1.00 91.88 88 ALA A O 1
ATOM 705 N N . ASN A 1 89 ? 0.303 16.104 -4.193 1.00 93.75 89 ASN A N 1
ATOM 706 C CA . ASN A 1 89 ? -0.643 15.428 -3.305 1.00 93.75 89 ASN A CA 1
ATOM 707 C C . ASN A 1 89 ? 0.014 14.853 -2.030 1.00 93.75 89 ASN A C 1
ATOM 709 O O . ASN A 1 89 ? 0.100 13.631 -1.864 1.00 93.75 89 ASN A O 1
ATOM 713 N N . PRO A 1 90 ? 0.417 15.714 -1.073 1.00 91.62 90 PRO A N 1
ATOM 714 C CA . PRO A 1 90 ? 1.060 15.265 0.161 1.00 91.62 90 PRO A CA 1
ATOM 715 C C . PRO A 1 90 ? 0.100 14.467 1.049 1.00 91.62 90 PRO A C 1
ATOM 717 O O . PRO A 1 90 ? 0.531 13.559 1.750 1.00 91.62 90 PRO A O 1
ATOM 720 N N . LYS A 1 91 ? -1.211 14.754 0.989 1.00 92.88 91 LYS A N 1
ATOM 721 C CA . LYS A 1 91 ? -2.237 13.995 1.721 1.00 92.88 91 LYS A CA 1
ATOM 722 C C . LYS A 1 91 ? -2.220 12.525 1.326 1.00 92.88 91 LYS A C 1
ATOM 724 O O . LYS A 1 91 ? -2.208 11.656 2.194 1.00 92.88 91 LYS A O 1
ATOM 729 N N . LYS A 1 92 ? -2.192 12.255 0.017 1.00 92.38 92 LYS A N 1
ATOM 730 C CA . LYS A 1 92 ? -2.095 10.892 -0.503 1.00 92.38 92 LYS A CA 1
ATOM 731 C C . LYS A 1 92 ? -0.794 10.229 -0.060 1.00 92.38 92 LYS A C 1
ATOM 733 O O . LYS A 1 92 ? -0.847 9.107 0.415 1.00 92.38 92 LYS A O 1
ATOM 738 N N . ALA A 1 93 ? 0.335 10.935 -0.112 1.00 91.75 93 ALA A N 1
ATOM 739 C CA . ALA A 1 93 ? 1.615 10.383 0.329 1.00 91.75 93 ALA A CA 1
ATOM 740 C C . ALA A 1 93 ? 1.625 9.985 1.818 1.00 91.75 93 ALA A C 1
ATOM 742 O O . ALA A 1 93 ? 2.080 8.892 2.147 1.00 91.75 93 ALA A O 1
ATOM 743 N N . ILE A 1 94 ? 1.065 10.820 2.704 1.00 92.50 94 ILE A N 1
ATOM 744 C CA . ILE A 1 94 ? 0.912 10.488 4.134 1.00 92.50 94 ILE A CA 1
ATOM 745 C C . ILE A 1 94 ? 0.003 9.266 4.297 1.00 92.50 94 ILE A C 1
ATOM 747 O O . ILE A 1 94 ? 0.332 8.337 5.033 1.00 92.50 94 ILE A O 1
ATOM 751 N N . LYS A 1 95 ? -1.138 9.247 3.594 1.00 93.06 95 LYS A N 1
ATOM 752 C CA . LYS A 1 95 ? -2.091 8.133 3.658 1.00 93.06 95 LYS A CA 1
ATOM 753 C C . LYS A 1 95 ? -1.463 6.826 3.159 1.00 93.06 95 LYS A C 1
ATOM 755 O O . LYS A 1 95 ? -1.657 5.795 3.796 1.00 93.06 95 LYS A O 1
ATOM 760 N N . ASP A 1 96 ? -0.682 6.872 2.083 1.00 92.50 96 ASP A N 1
ATOM 761 C CA . ASP A 1 96 ? 0.029 5.720 1.519 1.00 92.50 96 ASP A CA 1
ATOM 762 C C . ASP A 1 96 ? 1.126 5.213 2.472 1.00 92.50 96 ASP A C 1
ATOM 764 O O . ASP A 1 96 ? 1.326 4.005 2.607 1.00 92.50 96 ASP A O 1
ATOM 768 N N . GLU A 1 97 ? 1.819 6.108 3.183 1.00 91.50 97 GLU A N 1
ATOM 769 C CA . GLU A 1 97 ? 2.786 5.732 4.222 1.00 91.50 97 GLU A CA 1
ATOM 770 C C . GLU A 1 97 ? 2.098 5.024 5.401 1.00 91.50 97 GLU A C 1
ATOM 772 O O . GLU A 1 97 ? 2.529 3.945 5.818 1.00 91.50 97 GLU A O 1
ATOM 777 N N . CYS A 1 98 ? 0.982 5.572 5.888 1.00 92.88 98 CYS A N 1
ATOM 778 C CA . CYS A 1 98 ? 0.156 4.925 6.907 1.00 92.88 98 CYS A CA 1
ATOM 779 C C . CYS A 1 98 ? -0.372 3.565 6.425 1.00 92.88 98 CYS A C 1
ATOM 781 O O . CYS A 1 98 ? -0.321 2.590 7.177 1.00 92.88 98 CYS A O 1
ATOM 783 N N . PHE A 1 99 ? -0.804 3.467 5.164 1.00 95.06 99 PHE A N 1
ATOM 784 C CA . PHE A 1 99 ? -1.255 2.213 4.566 1.00 95.06 99 PHE A CA 1
ATOM 785 C C . PHE A 1 99 ? -0.141 1.162 4.506 1.00 95.06 99 PHE A C 1
ATOM 787 O O . PHE A 1 99 ? -0.391 0.001 4.814 1.00 95.06 99 PHE A O 1
ATOM 794 N N . LYS A 1 100 ? 1.105 1.537 4.185 1.00 93.81 100 LYS A N 1
ATOM 795 C CA . LYS A 1 100 ? 2.246 0.599 4.207 1.00 93.81 100 LYS A CA 1
ATOM 796 C C . LYS A 1 100 ? 2.455 -0.011 5.592 1.00 93.81 100 LYS A C 1
ATOM 798 O O . LYS A 1 100 ? 2.680 -1.217 5.706 1.00 93.81 100 LYS A O 1
ATOM 803 N N . VAL A 1 101 ? 2.363 0.807 6.642 1.00 93.19 101 VAL A N 1
ATOM 804 C CA . VAL A 1 101 ? 2.466 0.325 8.026 1.00 93.19 101 VAL A CA 1
ATOM 805 C C . VAL A 1 101 ? 1.269 -0.559 8.372 1.00 93.19 101 VAL A C 1
ATOM 807 O O . VAL A 1 101 ? 1.461 -1.640 8.923 1.00 93.19 101 VAL A O 1
ATOM 810 N N . TYR A 1 102 ? 0.055 -0.154 8.000 1.00 95.31 102 TYR A N 1
ATOM 811 C CA . TYR A 1 102 ? -1.159 -0.945 8.197 1.00 95.31 102 TYR A CA 1
ATOM 812 C C . TYR A 1 102 ? -1.078 -2.315 7.514 1.00 95.31 102 TYR A C 1
ATOM 814 O O . TYR A 1 102 ? -1.215 -3.336 8.178 1.00 95.31 102 TYR A O 1
ATOM 822 N N . LYS A 1 103 ? -0.749 -2.363 6.218 1.00 95.62 103 LYS A N 1
ATOM 823 C CA . LYS A 1 103 ? -0.634 -3.590 5.413 1.00 95.62 103 LYS A CA 1
ATOM 824 C C . LYS A 1 103 ? 0.321 -4.613 6.025 1.00 95.62 103 LYS A C 1
ATOM 826 O O . LYS A 1 103 ? 0.068 -5.811 5.944 1.00 95.62 103 LYS A O 1
ATOM 831 N N . LYS A 1 104 ? 1.412 -4.152 6.640 1.00 93.38 104 LYS A N 1
ATOM 832 C CA . LYS A 1 104 ? 2.386 -5.022 7.311 1.00 93.38 104 LYS A CA 1
ATOM 833 C C . LYS A 1 104 ? 1.866 -5.597 8.635 1.00 93.38 104 LYS A C 1
ATOM 835 O O . LYS A 1 104 ? 2.352 -6.636 9.067 1.00 93.38 104 LYS A O 1
ATOM 840 N N . ASN A 1 105 ? 0.926 -4.915 9.287 1.00 93.94 105 ASN A N 1
ATOM 841 C CA . ASN A 1 105 ? 0.527 -5.180 10.671 1.00 93.94 105 ASN A CA 1
ATOM 842 C C . ASN A 1 105 ? -0.940 -5.618 10.833 1.00 93.94 105 ASN A C 1
ATOM 844 O O . ASN A 1 105 ? -1.327 -6.033 11.928 1.00 93.94 105 ASN A O 1
ATOM 848 N N . ILE A 1 106 ? -1.766 -5.517 9.792 1.00 95.12 106 ILE A N 1
ATOM 849 C CA . ILE A 1 106 ? -3.139 -6.020 9.804 1.00 95.12 106 ILE A CA 1
ATOM 850 C C . ILE A 1 106 ? -3.126 -7.544 9.956 1.00 95.12 106 ILE A C 1
ATOM 852 O O . ILE A 1 106 ? -2.330 -8.241 9.323 1.00 95.12 106 ILE A O 1
ATOM 856 N N . HIS A 1 107 ? -4.025 -8.059 10.788 1.00 94.44 107 HIS A N 1
ATOM 857 C CA . HIS A 1 107 ? -4.247 -9.494 10.905 1.00 94.44 107 HIS A CA 1
ATOM 858 C C . HIS A 1 107 ? -5.411 -9.916 10.009 1.00 94.44 107 HIS A C 1
ATOM 860 O O . HIS A 1 107 ? -6.469 -9.285 10.012 1.00 94.44 107 HIS A O 1
ATOM 866 N N . ILE A 1 108 ? -5.192 -10.990 9.253 1.00 93.56 108 ILE A N 1
ATOM 867 C CA . ILE A 1 108 ? -6.203 -11.666 8.440 1.00 93.56 108 ILE A CA 1
ATOM 868 C C . ILE A 1 108 ? -6.320 -13.076 9.003 1.00 93.56 108 ILE A C 1
ATOM 870 O O . ILE A 1 108 ? -5.330 -13.805 9.004 1.00 93.56 108 ILE A O 1
ATOM 874 N N . ILE A 1 109 ? -7.484 -13.420 9.544 1.00 92.12 109 ILE A N 1
ATOM 875 C CA . ILE A 1 109 ? -7.672 -14.621 10.359 1.00 92.12 109 ILE A CA 1
ATOM 876 C C . ILE A 1 109 ? -8.875 -15.399 9.832 1.00 92.12 109 ILE A C 1
ATOM 878 O O . ILE A 1 109 ? -9.924 -14.824 9.549 1.00 92.12 109 ILE A O 1
ATOM 882 N N . GLU A 1 110 ? -8.735 -16.716 9.721 1.00 90.00 110 GLU A N 1
ATOM 883 C CA . GLU A 1 110 ? -9.828 -17.598 9.302 1.00 90.00 110 GLU A CA 1
ATOM 884 C C . GLU A 1 110 ? -10.922 -17.685 10.364 1.00 90.00 110 GLU A C 1
ATOM 886 O O . GLU A 1 110 ? -12.092 -17.617 10.027 1.00 90.00 110 GLU A O 1
ATOM 891 N N . ASN A 1 111 ? -10.560 -17.764 11.649 1.00 87.56 111 ASN A N 1
ATOM 892 C CA . ASN A 1 111 ? -11.516 -17.858 12.752 1.00 87.56 111 ASN A CA 1
ATOM 893 C C . ASN A 1 111 ? -11.141 -16.884 13.884 1.00 87.56 111 ASN A C 1
ATOM 895 O O . ASN A 1 111 ? -9.998 -16.914 14.351 1.00 87.56 111 ASN A O 1
ATOM 899 N N . PRO A 1 112 ? -12.058 -16.013 14.345 1.00 84.94 112 PRO A N 1
ATOM 900 C CA . PRO A 1 112 ? -11.777 -15.092 15.441 1.00 84.94 112 PRO A CA 1
ATOM 901 C C . PRO A 1 112 ? -11.591 -15.846 16.775 1.00 84.94 112 PRO A C 1
ATOM 903 O O . PRO A 1 112 ? -12.267 -16.846 17.017 1.00 84.94 112 PRO A O 1
ATOM 906 N N . PRO A 1 113 ? -10.729 -15.360 17.689 1.00 82.56 113 PRO A N 1
ATOM 907 C CA . PRO A 1 113 ? -10.637 -15.897 19.045 1.00 82.56 113 PRO A CA 1
ATOM 908 C C . PRO A 1 113 ? -11.979 -15.789 19.786 1.00 82.56 113 PRO A C 1
ATOM 910 O O . PRO A 1 113 ? -12.619 -14.739 19.744 1.00 82.56 113 PRO A O 1
ATOM 913 N N . HIS A 1 114 ? -12.358 -16.829 20.539 1.00 77.31 114 HIS A N 1
ATOM 914 C CA . HIS A 1 114 ? -13.661 -16.939 21.220 1.00 77.31 114 HIS A CA 1
ATOM 915 C C . HIS A 1 114 ? -14.028 -15.782 22.173 1.00 77.31 114 HIS A C 1
ATOM 917 O O . HIS A 1 114 ? -15.206 -15.590 22.446 1.00 77.31 114 HIS A O 1
ATOM 923 N N . ASN A 1 115 ? -13.054 -14.998 22.649 1.00 84.00 115 ASN A N 1
ATOM 924 C CA . ASN A 1 115 ? -13.262 -13.885 23.588 1.00 84.00 115 ASN A CA 1
ATOM 925 C C . ASN A 1 115 ? -12.842 -12.520 23.011 1.00 84.00 115 ASN A C 1
ATOM 927 O O . ASN A 1 115 ? -12.549 -11.589 23.764 1.00 84.00 115 ASN A O 1
ATOM 931 N N . LEU A 1 116 ? -12.733 -12.401 21.685 1.00 86.94 116 LEU A N 1
ATOM 932 C CA . LEU A 1 116 ? -12.412 -11.129 21.048 1.00 86.94 116 LEU A CA 1
ATOM 933 C C . LEU A 1 116 ? -13.643 -10.210 21.079 1.00 86.94 116 LEU A C 1
ATOM 935 O O . LEU A 1 116 ? -14.671 -10.545 20.500 1.00 86.94 116 LEU A O 1
ATOM 939 N N . SER A 1 117 ? -13.526 -9.041 21.713 1.00 91.25 117 SER A N 1
ATOM 940 C CA . SER A 1 117 ? -14.568 -8.005 21.674 1.00 91.25 117 SER A CA 1
ATOM 941 C C . SER A 1 117 ? -14.392 -7.144 20.427 1.00 91.25 117 SER A C 1
ATOM 943 O O . SER A 1 117 ? -13.368 -6.471 20.272 1.00 91.25 117 SER A O 1
ATOM 945 N N . TYR A 1 118 ? -15.367 -7.171 19.522 1.00 92.88 118 TYR A N 1
ATOM 946 C CA . TYR A 1 118 ? -15.318 -6.409 18.280 1.00 92.88 118 TYR A CA 1
ATOM 947 C C . TYR A 1 118 ? -16.712 -6.038 17.781 1.00 92.88 118 TYR A C 1
ATOM 949 O O . TYR A 1 118 ? -17.706 -6.680 18.111 1.00 92.88 118 TYR A O 1
ATOM 957 N N . ILE A 1 119 ? -16.758 -5.011 16.938 1.00 95.38 119 ILE A N 1
ATOM 958 C CA . ILE A 1 119 ? -17.910 -4.695 16.097 1.00 95.38 119 ILE A CA 1
ATOM 959 C C . ILE A 1 119 ? -17.589 -5.063 14.650 1.00 95.38 119 ILE A C 1
ATOM 961 O O . ILE A 1 119 ? -16.456 -4.901 14.185 1.00 95.38 119 ILE A O 1
ATOM 965 N N . ILE A 1 120 ? -18.588 -5.572 13.938 1.00 95.25 120 ILE A N 1
ATOM 966 C CA . ILE A 1 120 ? -18.493 -5.815 12.500 1.00 95.25 120 ILE A CA 1
ATOM 967 C C . ILE A 1 120 ? -18.701 -4.480 11.791 1.00 95.25 120 ILE A C 1
ATOM 969 O O . ILE A 1 120 ? -19.674 -3.783 12.069 1.00 95.25 120 ILE A O 1
ATOM 973 N N . LEU A 1 121 ? -17.778 -4.132 10.898 1.00 95.75 121 LEU A N 1
ATOM 974 C CA . LEU A 1 121 ? -17.892 -2.942 10.062 1.00 95.75 121 LEU A CA 1
ATOM 975 C C . LEU A 1 121 ? -18.578 -3.280 8.743 1.00 95.75 121 LEU A C 1
ATOM 977 O O . LEU A 1 121 ? -19.563 -2.644 8.391 1.00 95.75 121 LEU A O 1
ATOM 981 N N . ASP A 1 122 ? -18.057 -4.281 8.029 1.00 96.19 122 ASP A N 1
ATOM 982 C CA . ASP A 1 122 ? -18.602 -4.706 6.740 1.00 96.19 122 ASP A CA 1
ATOM 983 C C . ASP A 1 122 ? -18.106 -6.107 6.345 1.00 96.19 122 ASP A C 1
ATOM 985 O O . ASP A 1 122 ? -17.080 -6.590 6.841 1.00 96.19 122 ASP A O 1
ATOM 989 N N . SER A 1 123 ? -18.806 -6.751 5.412 1.00 94.31 123 SER A N 1
ATOM 990 C CA . SER A 1 123 ? -18.289 -7.910 4.687 1.00 94.31 123 SER A CA 1
ATOM 991 C C . SER A 1 123 ? -17.577 -7.439 3.425 1.00 94.31 123 SER A C 1
ATOM 993 O O . SER A 1 123 ? -18.165 -6.805 2.555 1.00 94.31 123 SER A O 1
ATOM 995 N N . ILE A 1 124 ? -16.297 -7.780 3.305 1.00 95.19 124 ILE A N 1
ATOM 996 C CA . ILE A 1 124 ? -15.478 -7.411 2.153 1.00 95.19 124 ILE A CA 1
ATOM 997 C C . ILE A 1 124 ? -15.283 -8.619 1.240 1.00 95.19 124 ILE A C 1
ATOM 999 O O . ILE A 1 124 ? -14.923 -9.716 1.677 1.00 95.19 124 ILE A O 1
ATOM 1003 N N . HIS A 1 125 ? -15.514 -8.411 -0.053 1.00 92.31 125 HIS A N 1
ATOM 1004 C CA . HIS A 1 125 ? -15.328 -9.426 -1.078 1.00 92.31 125 HIS A CA 1
ATOM 1005 C C . HIS A 1 125 ? -14.528 -8.868 -2.247 1.00 92.31 125 HIS A C 1
ATOM 1007 O O . HIS A 1 125 ? -14.842 -7.816 -2.797 1.00 92.31 125 HIS A O 1
ATOM 1013 N N . LEU A 1 126 ? -13.526 -9.637 -2.654 1.00 90.25 126 LEU A N 1
ATOM 1014 C CA . LEU A 1 126 ? -12.756 -9.424 -3.860 1.00 90.25 126 LEU A CA 1
ATOM 1015 C C . LEU A 1 126 ? -12.909 -10.643 -4.777 1.00 90.25 126 LEU A C 1
ATOM 1017 O O . LEU A 1 126 ? -12.735 -11.779 -4.334 1.00 90.25 126 LEU A O 1
ATOM 1021 N N . GLY A 1 127 ? -13.227 -10.432 -6.049 1.00 81.12 127 GLY A N 1
ATOM 1022 C CA . GLY A 1 127 ? -13.325 -11.500 -7.042 1.00 81.12 127 GLY A CA 1
ATOM 1023 C C . GLY A 1 127 ? -12.665 -11.096 -8.351 1.00 81.12 127 GLY A C 1
ATOM 1024 O O . GLY A 1 127 ? -12.616 -9.912 -8.669 1.00 81.12 127 GLY A O 1
ATOM 1025 N N . GLY A 1 128 ? -12.172 -12.074 -9.114 1.00 79.38 128 GLY A N 1
ATOM 1026 C CA . GLY A 1 128 ? -11.737 -11.825 -10.491 1.00 79.38 128 GLY A CA 1
ATOM 1027 C C . GLY A 1 128 ? -10.267 -11.433 -10.679 1.00 79.38 128 GLY A C 1
ATOM 1028 O O . GLY A 1 128 ? -9.932 -10.897 -11.731 1.00 79.38 128 GLY A O 1
ATOM 1029 N N . HIS A 1 129 ? -9.381 -11.683 -9.708 1.00 85.81 129 HIS A N 1
ATOM 1030 C CA . HIS A 1 129 ? -7.962 -11.319 -9.827 1.00 85.81 129 HIS A CA 1
ATOM 1031 C C . HIS A 1 129 ? -7.076 -12.506 -10.209 1.00 85.81 129 HIS A C 1
ATOM 1033 O O . HIS A 1 129 ? -7.159 -13.560 -9.593 1.00 85.81 129 HIS A O 1
ATOM 1039 N N . GLU A 1 130 ? -6.173 -12.316 -11.172 1.00 87.69 130 GLU A N 1
ATOM 1040 C CA . GLU A 1 130 ? -5.217 -13.358 -11.596 1.00 87.69 130 GLU A CA 1
ATOM 1041 C C . GLU A 1 130 ? -4.028 -13.534 -10.647 1.00 87.69 130 GLU A C 1
ATOM 1043 O O . GLU A 1 130 ? -3.364 -14.563 -10.6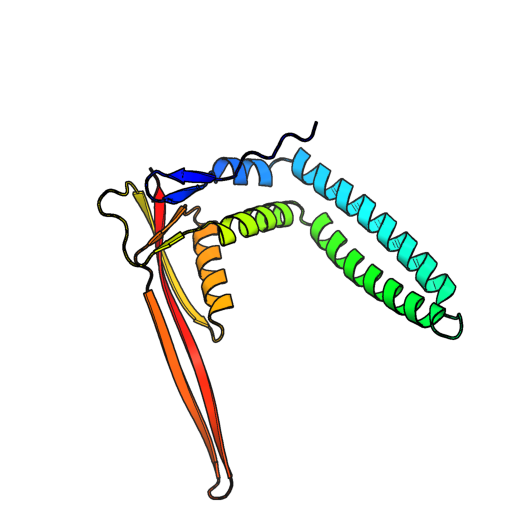47 1.00 87.69 130 GLU A O 1
ATOM 1048 N N . ASP A 1 131 ? -3.751 -12.509 -9.847 1.00 89.94 131 ASP A N 1
ATOM 1049 C CA . ASP A 1 131 ? -2.577 -12.420 -8.990 1.00 89.94 131 ASP A CA 1
ATOM 1050 C C . ASP A 1 131 ? -3.036 -12.384 -7.530 1.00 89.94 131 ASP A C 1
ATOM 1052 O O . ASP A 1 131 ? -3.754 -11.468 -7.112 1.00 89.94 131 ASP A O 1
ATOM 1056 N N . TYR A 1 132 ? -2.642 -13.410 -6.774 1.00 90.88 132 TYR A N 1
ATOM 1057 C CA . TYR A 1 132 ? -2.991 -13.566 -5.366 1.00 90.88 132 TYR A CA 1
ATOM 1058 C C . TYR A 1 132 ? -2.516 -12.387 -4.510 1.00 90.88 132 TYR A C 1
ATOM 1060 O O . TYR A 1 132 ? -3.276 -11.895 -3.676 1.00 90.88 132 TYR A O 1
ATOM 1068 N N . ASP A 1 133 ? -1.290 -11.905 -4.713 1.00 92.12 133 ASP A N 1
ATOM 1069 C CA . ASP A 1 133 ? -0.714 -10.850 -3.879 1.00 92.12 133 ASP A CA 1
ATOM 1070 C C . ASP A 1 133 ? -1.402 -9.513 -4.138 1.00 92.12 133 ASP A C 1
ATOM 1072 O O . ASP A 1 133 ? -1.725 -8.785 -3.192 1.00 92.12 133 ASP A O 1
ATOM 1076 N N . LYS A 1 134 ? -1.716 -9.222 -5.407 1.00 91.31 134 LYS A N 1
ATOM 1077 C CA . LYS A 1 134 ? -2.526 -8.048 -5.766 1.00 91.31 134 LYS A CA 1
ATOM 1078 C C . LYS A 1 134 ? -3.934 -8.143 -5.194 1.00 91.31 134 LYS A C 1
ATOM 1080 O O . LYS A 1 134 ? -4.438 -7.157 -4.661 1.00 91.31 134 LYS A O 1
ATOM 1085 N N . ALA A 1 135 ? -4.555 -9.319 -5.270 1.00 91.69 135 ALA A N 1
ATOM 1086 C CA . ALA A 1 135 ? -5.877 -9.543 -4.701 1.00 91.69 135 ALA A CA 1
ATOM 1087 C C . ALA A 1 135 ? -5.879 -9.311 -3.182 1.00 91.69 135 ALA A C 1
ATOM 1089 O O . ALA A 1 135 ? -6.715 -8.582 -2.644 1.00 91.69 135 ALA A O 1
ATOM 1090 N N . ARG A 1 136 ? -4.887 -9.874 -2.487 1.00 94.06 136 ARG A N 1
ATOM 1091 C CA . ARG A 1 136 ? -4.722 -9.717 -1.043 1.00 94.06 136 ARG A CA 1
ATOM 1092 C C . ARG A 1 136 ? -4.482 -8.261 -0.657 1.00 94.06 136 ARG A C 1
ATOM 1094 O O . ARG A 1 136 ? -5.043 -7.788 0.327 1.00 94.06 136 ARG A O 1
ATOM 1101 N N . GLU A 1 137 ? -3.660 -7.539 -1.412 1.00 94.69 137 GLU A N 1
ATOM 1102 C CA . GLU A 1 137 ? -3.413 -6.118 -1.178 1.00 94.69 137 GLU A CA 1
ATOM 1103 C C . GLU A 1 137 ? -4.670 -5.261 -1.355 1.00 94.69 137 GLU A C 1
ATOM 1105 O O . GLU A 1 137 ? -4.941 -4.418 -0.498 1.00 94.69 137 GLU A O 1
ATOM 1110 N N . GLU A 1 138 ? -5.459 -5.488 -2.405 1.00 94.50 138 GLU A N 1
ATOM 1111 C CA . GLU A 1 138 ? -6.715 -4.759 -2.609 1.00 94.50 138 GLU A CA 1
ATOM 1112 C C . GLU A 1 138 ? -7.743 -5.079 -1.511 1.00 94.50 138 GLU A C 1
ATOM 1114 O O . GLU A 1 138 ? -8.395 -4.166 -1.006 1.00 94.50 138 GLU A O 1
ATOM 1119 N N . LEU A 1 139 ? -7.815 -6.325 -1.029 1.00 95.62 139 LEU A N 1
ATOM 1120 C CA . LEU A 1 139 ? -8.656 -6.679 0.122 1.00 95.62 139 LEU A CA 1
ATOM 1121 C C . LEU A 1 139 ? -8.234 -5.920 1.396 1.00 95.62 139 LEU A C 1
ATOM 1123 O O . LEU A 1 139 ? -9.068 -5.360 2.108 1.00 95.62 139 LEU A O 1
ATOM 1127 N N . ILE A 1 140 ? -6.928 -5.850 1.669 1.00 96.69 140 ILE A N 1
ATOM 1128 C CA . ILE A 1 140 ? -6.376 -5.086 2.800 1.00 96.69 140 ILE A CA 1
ATOM 1129 C C . ILE A 1 140 ? -6.674 -3.589 2.649 1.00 96.69 140 ILE A C 1
ATOM 1131 O O . ILE A 1 140 ? -6.964 -2.902 3.627 1.00 96.69 140 ILE A O 1
ATOM 1135 N N . LYS A 1 141 ? -6.622 -3.064 1.427 1.00 96.44 141 LYS A N 1
ATOM 1136 C CA . LYS A 1 141 ? -6.935 -1.664 1.126 1.00 96.44 141 LYS A CA 1
ATOM 1137 C C . LYS A 1 141 ? -8.413 -1.344 1.324 1.00 96.44 141 LYS A C 1
ATOM 1139 O O . LYS A 1 141 ? -8.721 -0.270 1.840 1.00 96.44 141 LYS A O 1
ATOM 1144 N N . MET A 1 142 ? -9.316 -2.268 0.987 1.00 96.38 142 MET A N 1
ATOM 1145 C CA . MET A 1 142 ? -10.736 -2.158 1.336 1.00 96.38 142 MET A CA 1
ATOM 1146 C C . MET A 1 142 ? -10.908 -2.049 2.854 1.00 96.38 142 MET A C 1
ATOM 1148 O O . MET A 1 142 ? -11.515 -1.086 3.316 1.00 96.38 142 MET A O 1
ATOM 1152 N N . ALA A 1 143 ? -10.284 -2.949 3.623 1.00 97.25 143 ALA A N 1
ATOM 1153 C CA . ALA A 1 143 ? -10.315 -2.926 5.088 1.00 97.25 143 ALA A CA 1
ATOM 1154 C C . ALA A 1 143 ? -9.751 -1.619 5.683 1.00 97.25 143 ALA A C 1
ATOM 1156 O O . ALA A 1 143 ? -10.343 -1.037 6.593 1.00 97.25 143 ALA A O 1
ATOM 1157 N N . PHE A 1 144 ? -8.649 -1.104 5.128 1.00 97.00 144 PHE A N 1
ATOM 1158 C CA . PHE A 1 144 ? -8.069 0.175 5.542 1.00 97.00 144 PHE A CA 1
ATOM 1159 C C . PHE A 1 144 ? -9.029 1.350 5.320 1.00 97.00 144 PHE A C 1
ATOM 1161 O O . PHE A 1 144 ? -9.163 2.215 6.183 1.00 97.00 144 PHE A O 1
ATOM 1168 N N . ASN A 1 145 ? -9.712 1.388 4.172 1.00 95.38 145 ASN A N 1
ATOM 1169 C CA . ASN A 1 145 ? -10.625 2.479 3.831 1.00 95.38 145 ASN A CA 1
ATOM 1170 C C . ASN A 1 145 ? -11.868 2.525 4.728 1.00 95.38 145 ASN A C 1
ATOM 1172 O O . ASN A 1 145 ? -12.384 3.614 4.967 1.00 95.38 145 ASN A O 1
ATOM 1176 N N . ILE A 1 146 ? -12.308 1.380 5.252 1.00 96.25 146 ILE A N 1
ATOM 1177 C CA . ILE A 1 146 ? -13.409 1.293 6.224 1.00 96.25 146 ILE A CA 1
ATOM 1178 C C . ILE A 1 146 ? -12.928 1.329 7.681 1.00 96.25 146 ILE A C 1
ATOM 1180 O O . ILE A 1 146 ? -13.719 1.113 8.589 1.00 96.25 146 ILE A O 1
ATOM 1184 N N . LYS A 1 147 ? -11.647 1.646 7.923 1.00 96.38 147 LYS A N 1
ATOM 1185 C CA . LYS A 1 147 ? -11.049 1.798 9.261 1.00 96.38 147 LYS A CA 1
ATOM 1186 C C . LYS A 1 147 ? -11.046 0.522 10.118 1.00 96.38 147 LYS A C 1
ATOM 1188 O O . LYS A 1 147 ? -11.140 0.588 11.348 1.00 96.38 147 LYS A O 1
ATOM 1193 N N . ALA A 1 148 ? -10.924 -0.639 9.481 1.00 97.12 148 ALA A N 1
ATOM 1194 C CA . ALA A 1 148 ? -10.910 -1.922 10.170 1.00 97.12 148 ALA A CA 1
ATOM 1195 C C . ALA A 1 148 ? -9.571 -2.207 10.855 1.00 97.12 148 ALA A C 1
ATOM 1197 O O . ALA A 1 148 ? -8.506 -1.905 10.320 1.00 97.12 148 ALA A O 1
ATOM 1198 N N . ASP A 1 149 ? -9.621 -2.855 12.013 1.00 96.00 149 ASP A N 1
ATOM 1199 C CA . ASP A 1 149 ? -8.441 -3.295 12.758 1.00 96.00 149 ASP A CA 1
ATOM 1200 C C . ASP A 1 149 ? -7.937 -4.671 12.295 1.00 96.00 149 ASP A C 1
ATOM 1202 O O . ASP A 1 149 ? -6.736 -4.951 12.321 1.00 96.00 149 ASP A O 1
ATOM 1206 N N . ALA A 1 150 ? -8.854 -5.525 11.838 1.00 95.81 150 ALA A N 1
ATOM 1207 C CA . ALA A 1 150 ? -8.554 -6.857 11.332 1.00 95.81 150 ALA A CA 1
ATOM 1208 C C . ALA A 1 150 ? -9.602 -7.325 10.314 1.00 95.81 150 ALA A C 1
ATOM 1210 O O . ALA A 1 150 ? -10.699 -6.767 10.218 1.00 95.81 150 ALA A O 1
ATOM 1211 N N . ILE A 1 151 ? -9.251 -8.380 9.580 1.00 96.88 151 ILE A N 1
ATOM 1212 C CA . ILE A 1 151 ? -10.162 -9.144 8.726 1.00 96.88 151 ILE A CA 1
ATOM 1213 C C . ILE A 1 151 ? -10.302 -10.534 9.354 1.00 96.88 151 ILE A C 1
ATOM 1215 O O . ILE A 1 151 ? -9.303 -11.229 9.528 1.00 96.88 151 ILE A O 1
ATOM 1219 N N . ILE A 1 152 ? -11.518 -10.939 9.705 1.00 95.12 152 ILE A N 1
ATOM 1220 C CA . ILE A 1 152 ? -11.830 -12.265 10.263 1.00 95.12 152 ILE A CA 1
ATOM 1221 C C . ILE A 1 152 ? -12.686 -13.071 9.288 1.00 95.12 152 ILE A C 1
ATOM 1223 O O . ILE A 1 152 ? -13.151 -12.525 8.286 1.00 95.12 152 ILE A O 1
ATOM 1227 N N . ASN A 1 153 ? -12.934 -14.350 9.586 1.00 92.81 153 ASN A N 1
ATOM 1228 C CA . ASN A 1 153 ? -13.706 -15.242 8.713 1.00 92.81 153 ASN A CA 1
ATOM 1229 C C . ASN A 1 153 ? -13.161 -15.219 7.280 1.00 92.81 153 ASN A C 1
ATOM 1231 O O . ASN A 1 153 ? -13.916 -15.186 6.305 1.00 92.81 153 ASN A O 1
ATOM 1235 N N . PHE A 1 154 ? -11.831 -15.129 7.166 1.00 94.62 154 PHE A N 1
ATOM 1236 C CA . PHE A 1 154 ? -11.168 -15.042 5.881 1.00 94.62 154 PHE A CA 1
ATOM 1237 C C . PHE A 1 154 ? -11.336 -16.355 5.122 1.00 94.62 154 PHE A C 1
ATOM 1239 O O . PHE A 1 154 ? -11.060 -17.430 5.644 1.00 94.62 154 PHE A O 1
ATOM 1246 N N . SER A 1 155 ? -11.760 -16.245 3.870 1.00 93.56 155 SER A N 1
ATOM 1247 C CA . SER A 1 155 ? -11.892 -17.362 2.949 1.00 93.56 155 SER A CA 1
ATOM 1248 C C . SER A 1 155 ? -11.240 -16.990 1.629 1.00 93.56 155 SER A C 1
ATOM 1250 O O . SER A 1 155 ? -11.499 -15.924 1.064 1.00 93.56 155 SER A O 1
ATOM 1252 N N . HIS A 1 156 ? -10.447 -17.911 1.093 1.00 93.94 156 HIS A N 1
ATOM 1253 C CA . HIS A 1 156 ? -9.835 -17.801 -0.225 1.00 93.94 156 HIS A CA 1
ATOM 1254 C C . HIS A 1 156 ? -10.251 -18.991 -1.081 1.00 93.94 156 HIS A C 1
ATOM 1256 O O . HIS A 1 156 ? -10.181 -20.136 -0.651 1.00 93.94 156 HIS A O 1
ATOM 1262 N N . THR A 1 157 ? -10.706 -18.707 -2.295 1.00 91.62 157 THR A N 1
ATOM 1263 C CA . THR A 1 157 ? -10.998 -19.721 -3.308 1.00 91.62 157 THR A CA 1
ATOM 1264 C C . THR A 1 157 ? -10.275 -19.343 -4.591 1.00 91.62 157 THR A C 1
ATOM 1266 O O . THR A 1 157 ? -10.216 -18.170 -4.965 1.00 91.62 157 THR A O 1
ATOM 1269 N N . ALA A 1 158 ? -9.685 -20.331 -5.254 1.00 91.19 158 ALA A N 1
ATOM 1270 C CA . ALA A 1 158 ? -9.041 -20.159 -6.546 1.00 91.19 158 ALA A CA 1
ATOM 1271 C C . ALA A 1 158 ? -9.765 -21.024 -7.578 1.00 91.19 158 ALA A C 1
ATOM 1273 O O . ALA A 1 158 ? -10.071 -22.185 -7.315 1.00 91.19 158 ALA A O 1
ATOM 1274 N N . GLN A 1 159 ? -10.045 -20.448 -8.740 1.00 89.19 159 GLN A N 1
ATOM 1275 C CA . GLN A 1 159 ? -10.645 -21.131 -9.875 1.00 89.19 159 GLN A CA 1
ATOM 1276 C C . GLN A 1 159 ? -9.639 -21.132 -11.017 1.00 89.19 159 GLN A C 1
ATOM 1278 O O . GLN A 1 159 ? -9.239 -20.069 -11.485 1.00 89.19 159 GLN A O 1
ATOM 1283 N N . THR A 1 160 ? -9.219 -22.311 -11.460 1.00 88.44 160 THR A N 1
ATOM 1284 C CA . THR A 1 160 ? -8.356 -22.445 -12.634 1.00 88.44 160 THR A CA 1
ATOM 1285 C C . THR A 1 160 ? -9.211 -22.817 -13.834 1.00 88.44 160 THR A C 1
ATOM 1287 O O . THR A 1 160 ? -9.920 -23.818 -13.821 1.00 88.44 160 THR A O 1
ATOM 1290 N N . MET A 1 161 ? -9.148 -21.980 -14.860 1.00 85.75 161 MET A N 1
ATOM 1291 C CA . MET A 1 161 ? -9.769 -22.175 -16.159 1.00 85.75 161 MET A CA 1
ATOM 1292 C C . MET A 1 161 ? -8.682 -22.532 -17.170 1.00 85.75 161 MET A C 1
ATOM 1294 O O . MET A 1 161 ? -7.590 -21.962 -17.140 1.00 85.75 161 MET A O 1
ATOM 1298 N N . THR A 1 162 ? -8.981 -23.462 -18.067 1.00 85.56 162 THR A N 1
ATOM 1299 C CA . THR A 1 162 ? -8.087 -23.839 -19.163 1.00 85.56 162 THR A CA 1
ATOM 1300 C C . THR A 1 162 ? -8.774 -23.515 -20.477 1.00 85.56 162 THR A C 1
ATOM 1302 O O . THR A 1 162 ? -9.752 -24.161 -20.844 1.00 85.56 162 THR A O 1
ATOM 1305 N N . ASP A 1 163 ? -8.242 -22.527 -21.187 1.00 83.00 163 ASP A N 1
ATOM 1306 C CA . ASP A 1 163 ? -8.659 -22.203 -22.544 1.00 83.00 163 ASP A CA 1
ATOM 1307 C C . ASP A 1 163 ? -7.877 -23.094 -23.510 1.00 83.00 163 ASP A C 1
ATOM 1309 O O . ASP A 1 163 ? -6.646 -23.043 -23.563 1.00 83.00 163 ASP A O 1
ATOM 1313 N N . ILE A 1 164 ? -8.583 -23.927 -24.272 1.00 85.88 164 ILE A N 1
ATOM 1314 C CA . ILE A 1 164 ? -7.987 -24.776 -25.306 1.00 85.88 164 ILE A CA 1
ATOM 1315 C C . ILE A 1 164 ? -8.307 -24.146 -26.658 1.00 85.88 164 ILE A C 1
ATOM 1317 O O . ILE A 1 164 ? -9.472 -24.020 -27.029 1.00 85.88 164 ILE A O 1
ATOM 1321 N N . ALA A 1 165 ? -7.274 -23.757 -27.397 1.00 80.69 165 ALA A N 1
ATOM 1322 C CA . ALA A 1 165 ? -7.398 -23.171 -28.724 1.00 80.69 165 ALA A CA 1
ATOM 1323 C C . ALA A 1 165 ? -6.460 -23.886 -29.695 1.00 80.69 165 ALA A C 1
ATOM 1325 O O . ALA A 1 165 ? -5.306 -24.162 -29.373 1.00 80.69 165 ALA A O 1
ATOM 1326 N N . GLY A 1 166 ? -6.933 -24.191 -30.900 1.00 77.31 166 GLY A N 1
ATOM 1327 C CA . GLY A 1 166 ? -6.085 -24.852 -31.881 1.00 77.31 166 GLY A CA 1
ATOM 1328 C C . GLY A 1 166 ? -6.820 -25.524 -33.028 1.00 77.31 166 GLY A C 1
ATOM 1329 O O . GLY A 1 166 ? -8.045 -25.536 -33.106 1.00 77.31 166 GLY A O 1
ATOM 1330 N N . ASN A 1 167 ? -6.020 -26.097 -33.918 1.00 79.12 167 ASN A N 1
ATOM 1331 C CA . ASN A 1 167 ? -6.418 -26.923 -35.056 1.00 79.12 167 ASN A CA 1
ATOM 1332 C C . ASN A 1 167 ? -5.925 -28.362 -34.802 1.00 79.12 167 ASN A C 1
ATOM 1334 O O . ASN A 1 167 ? -5.023 -28.577 -33.996 1.00 79.12 167 ASN A O 1
ATOM 1338 N N . LYS A 1 168 ? -6.482 -29.338 -35.525 1.00 77.38 168 LYS A N 1
ATOM 1339 C CA . LYS A 1 168 ? -6.025 -30.736 -35.642 1.00 77.38 168 LYS A CA 1
ATOM 1340 C C . LYS A 1 168 ? -4.496 -30.951 -35.589 1.00 77.38 168 LYS A C 1
ATOM 1342 O O . LYS A 1 168 ? -4.078 -31.973 -35.061 1.00 77.38 168 LYS A O 1
ATOM 1347 N N . ASN A 1 169 ? -3.678 -30.013 -36.085 1.00 79.19 169 ASN A N 1
ATOM 1348 C CA . ASN A 1 169 ? -2.208 -30.123 -36.100 1.00 79.19 169 ASN A CA 1
ATOM 1349 C C . ASN A 1 169 ? -1.469 -29.248 -35.064 1.00 79.19 169 ASN A C 1
ATOM 1351 O O . ASN A 1 169 ? -0.251 -29.348 -34.953 1.00 79.19 169 ASN A O 1
ATOM 1355 N N . ASN A 1 170 ? -2.161 -28.365 -34.338 1.00 73.94 170 ASN A N 1
ATOM 1356 C CA . ASN A 1 170 ? -1.550 -27.500 -33.326 1.00 73.94 170 ASN A CA 1
ATOM 1357 C C . ASN A 1 170 ? -2.597 -27.108 -32.277 1.00 73.94 170 ASN A C 1
ATOM 1359 O O . ASN A 1 170 ? -3.426 -26.231 -32.530 1.00 73.94 170 ASN A O 1
ATOM 1363 N N . ILE A 1 171 ? -2.563 -27.781 -31.127 1.00 83.19 171 ILE A N 1
ATOM 1364 C CA . ILE A 1 171 ? -3.412 -27.498 -29.968 1.00 83.19 171 ILE A CA 1
ATOM 1365 C C . ILE A 1 171 ? -2.566 -26.743 -28.946 1.00 83.19 171 ILE A C 1
ATOM 1367 O O . ILE A 1 171 ? -1.513 -27.223 -28.531 1.00 83.19 171 ILE A O 1
ATOM 1371 N N . GLN A 1 172 ? -3.043 -25.577 -28.526 1.00 83.00 172 GLN A N 1
ATOM 1372 C CA . GLN A 1 172 ? -2.467 -24.790 -27.447 1.00 83.00 172 GLN A CA 1
ATOM 1373 C C . GLN A 1 172 ? -3.459 -24.723 -26.291 1.00 83.00 172 GLN A C 1
ATOM 1375 O O . GLN A 1 172 ? -4.653 -24.494 -26.480 1.00 83.00 172 GLN A O 1
ATOM 1380 N N . SER A 1 173 ? -2.955 -24.908 -25.077 1.00 84.31 173 SER A N 1
ATOM 1381 C CA . SER A 1 173 ? -3.720 -24.705 -23.852 1.00 84.31 173 SER A CA 1
ATOM 1382 C C . SER A 1 173 ? -3.152 -23.519 -23.088 1.00 84.31 173 SER A C 1
ATOM 1384 O O . SER A 1 173 ? -1.946 -23.471 -22.832 1.00 84.31 173 SER A O 1
ATOM 1386 N N . ARG A 1 174 ? -4.014 -22.594 -22.674 1.00 83.00 174 ARG A N 1
ATOM 1387 C CA . ARG A 1 174 ? -3.671 -21.504 -21.765 1.00 83.00 174 ARG A CA 1
ATOM 1388 C C . ARG A 1 174 ? -4.426 -21.686 -20.458 1.00 83.00 174 ARG A C 1
ATOM 1390 O O . ARG A 1 174 ? -5.650 -21.691 -20.440 1.00 83.00 174 ARG A O 1
ATOM 1397 N N . ASN A 1 175 ? -3.688 -21.794 -19.360 1.00 86.50 175 ASN A N 1
ATOM 1398 C CA . ASN A 1 175 ? -4.279 -21.824 -18.028 1.00 86.50 175 ASN A CA 1
ATOM 1399 C C . ASN A 1 175 ? -4.389 -20.402 -17.479 1.00 86.50 175 ASN A C 1
ATOM 1401 O O . ASN A 1 175 ? -3.446 -19.614 -17.578 1.00 86.50 175 ASN A O 1
ATOM 1405 N N . ARG A 1 176 ? -5.527 -20.095 -16.867 1.00 86.25 176 ARG A N 1
ATOM 1406 C CA . ARG A 1 176 ? -5.790 -18.853 -16.149 1.00 86.25 176 ARG A CA 1
ATOM 1407 C C . ARG A 1 176 ? -6.332 -19.204 -14.774 1.00 86.25 176 ARG A C 1
ATOM 1409 O O . ARG A 1 176 ? -7.349 -19.877 -14.668 1.00 86.25 176 ARG A O 1
ATOM 1416 N N . THR A 1 177 ? -5.669 -18.743 -13.724 1.00 87.69 177 THR A N 1
ATOM 1417 C CA . THR A 1 177 ? -6.171 -18.885 -12.353 1.00 87.69 177 THR A CA 1
ATOM 1418 C C . THR A 1 177 ? -6.778 -17.566 -11.913 1.00 87.69 177 THR A C 1
ATOM 1420 O O . THR A 1 177 ? -6.206 -16.511 -12.159 1.00 87.69 177 THR A O 1
ATOM 1423 N N . ILE A 1 178 ? -7.944 -17.626 -11.282 1.00 90.56 178 ILE A N 1
ATOM 1424 C CA . ILE A 1 178 ? -8.675 -16.481 -10.755 1.00 90.56 178 ILE A CA 1
ATOM 1425 C C . ILE A 1 178 ? -8.867 -16.689 -9.256 1.00 90.56 178 ILE A C 1
ATOM 1427 O O . ILE A 1 178 ? -9.353 -17.726 -8.812 1.00 90.56 178 ILE A O 1
ATOM 1431 N N . HIS A 1 179 ? -8.490 -15.693 -8.466 1.00 91.69 179 HIS A N 1
ATOM 1432 C CA . HIS A 1 179 ? -8.601 -15.690 -7.019 1.00 91.69 179 HIS A CA 1
ATOM 1433 C C . HIS A 1 179 ? -9.817 -14.882 -6.567 1.00 91.69 179 HIS A C 1
ATOM 1435 O O . HIS A 1 179 ? -10.050 -13.750 -7.001 1.00 91.69 179 HIS A O 1
ATOM 1441 N N . HIS A 1 180 ? -10.560 -15.470 -5.638 1.00 92.44 180 HIS A N 1
ATOM 1442 C CA . HIS A 1 180 ? -11.671 -14.859 -4.932 1.00 92.44 180 HIS A CA 1
ATOM 1443 C C . HIS A 1 180 ? -11.365 -14.888 -3.437 1.00 92.44 180 HIS A C 1
ATOM 1445 O O . HIS A 1 180 ? -11.080 -15.941 -2.867 1.00 92.44 180 HIS A O 1
ATOM 1451 N N . MET A 1 181 ? -11.422 -13.728 -2.796 1.00 95.00 181 MET A N 1
ATOM 1452 C CA . MET A 1 181 ? -11.169 -13.561 -1.370 1.00 95.00 181 MET A CA 1
ATOM 1453 C C . MET A 1 181 ? -12.382 -12.933 -0.701 1.00 95.00 181 MET A C 1
ATOM 1455 O O . MET A 1 181 ? -13.039 -12.052 -1.262 1.00 95.00 181 MET A O 1
ATOM 1459 N N . ARG A 1 182 ? -12.699 -13.402 0.498 1.00 94.25 182 ARG A N 1
ATOM 1460 C CA . ARG A 1 182 ? -13.779 -12.882 1.335 1.00 94.25 182 ARG A CA 1
ATOM 1461 C C . ARG A 1 182 ? -13.293 -12.774 2.763 1.00 94.25 182 ARG A C 1
ATOM 1463 O O . ARG A 1 182 ? -12.454 -13.558 3.191 1.00 94.25 182 ARG A O 1
ATOM 1470 N N . GLY A 1 183 ? -13.836 -11.815 3.488 1.00 95.69 183 GLY A N 1
ATOM 1471 C CA . GLY A 1 183 ? -13.629 -11.691 4.918 1.00 95.69 183 GLY A CA 1
ATOM 1472 C C . GLY A 1 183 ? -14.607 -10.702 5.524 1.00 95.69 183 GLY A C 1
ATOM 1473 O O . GLY A 1 183 ? -15.353 -10.016 4.824 1.00 95.69 183 GLY A O 1
ATOM 1474 N N . VAL A 1 184 ? -14.601 -10.631 6.844 1.00 96.00 184 VAL A N 1
ATOM 1475 C CA . VAL A 1 184 ? -15.388 -9.682 7.622 1.00 96.00 184 VAL A CA 1
ATOM 1476 C C . VAL A 1 184 ? -14.423 -8.698 8.253 1.00 96.00 184 VAL A C 1
ATOM 1478 O O .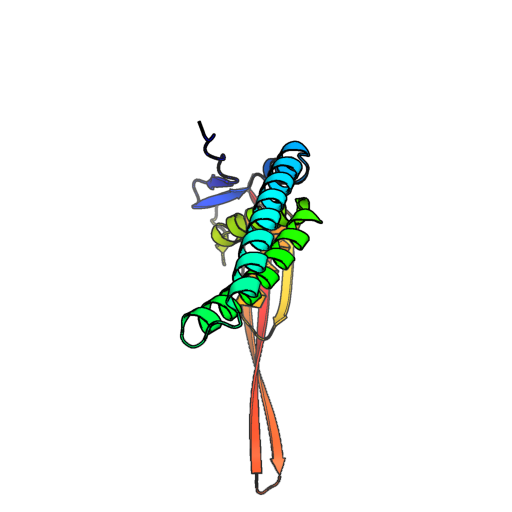 VAL A 1 184 ? -13.535 -9.076 9.014 1.00 96.00 184 VAL A O 1
ATOM 1481 N N . ALA A 1 185 ? -14.575 -7.430 7.907 1.00 97.12 185 ALA A N 1
ATOM 1482 C CA . ALA A 1 185 ? -13.777 -6.359 8.460 1.00 97.12 185 ALA A CA 1
ATOM 1483 C C . ALA A 1 185 ? -14.341 -5.945 9.822 1.00 97.12 185 ALA A C 1
ATOM 1485 O O . ALA A 1 185 ? -15.542 -5.696 9.955 1.00 97.12 185 ALA A O 1
ATOM 1486 N N . ILE A 1 186 ? -13.480 -5.877 10.835 1.00 96.00 186 ILE A N 1
ATOM 1487 C CA . ILE A 1 186 ? -13.898 -5.633 12.220 1.00 96.00 186 ILE A CA 1
ATOM 1488 C C . ILE A 1 186 ? -13.155 -4.463 12.853 1.00 96.00 186 ILE A C 1
ATOM 1490 O O . ILE A 1 186 ? -12.009 -4.179 12.503 1.00 96.00 186 ILE A O 1
ATOM 1494 N N . LYS A 1 187 ? -13.794 -3.822 13.831 1.00 96.31 187 LYS A N 1
ATOM 1495 C CA . LYS A 1 187 ? -13.178 -2.843 14.730 1.00 96.31 187 LYS A CA 1
ATOM 1496 C C . LYS A 1 187 ? -13.130 -3.417 16.142 1.00 96.31 187 LYS A C 1
ATOM 1498 O O . LYS A 1 187 ? -14.138 -3.912 16.642 1.00 96.31 187 LYS A O 1
ATOM 1503 N N . LEU A 1 188 ? -11.966 -3.364 16.776 1.00 93.69 188 LEU A N 1
ATOM 1504 C CA . LEU A 1 188 ? -11.767 -3.834 18.143 1.00 93.69 188 LEU A CA 1
ATOM 1505 C C . LEU A 1 188 ? -12.321 -2.814 19.136 1.00 93.69 188 LEU A C 1
ATOM 1507 O O . LEU A 1 188 ? -12.100 -1.608 18.982 1.00 93.69 188 LEU A O 1
ATOM 1511 N N . GLN A 1 189 ? -13.011 -3.308 20.164 1.00 88.06 189 GLN A N 1
ATOM 1512 C CA . GLN A 1 189 ? -13.527 -2.475 21.253 1.00 88.06 189 GLN A CA 1
ATOM 1513 C C . GLN A 1 189 ? -12.442 -2.115 22.267 1.00 88.06 189 GLN A C 1
ATOM 1515 O O . GLN A 1 189 ? -11.396 -2.798 22.350 1.00 88.06 189 GLN A O 1
#

Secondary structure (DSSP,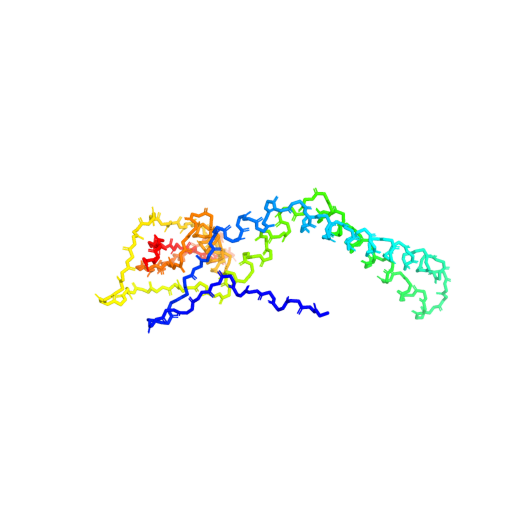 8-state):
----PPPSEEE-TTSPEEE-HHHHHHHHH-HHHHHHHHHHHHHHHHHHHHHHHHHHHSTT-TTHHHHHHHHHHHHHHHHHHHHHHHHH-HHHHHHHHHHHHHHHH-EE-SS--TT--EEEEEEEEEEEES-HHHHHHHHHHHHHHTT-SEEEEEEEEEEEEEEEEEETTEEEEEEEEEEEEEEEEEEE-